Protein AF-A0A848YKM7-F1 (afdb_monomer)

Foldseek 3Di:
DPVVLVVLLVVLVVLLVVLVVLLLCLLLLLLVLQLVLLLLCLCCLVPVVCNVVSPVVSVVSVVVSVVSLVVNQVVVSVVSSLLSLLLSLLSVLCVLVLLLQDLVLPVDPPVPDDCDPSNVVSNVVSVVSDGDPDDPDLVSLVVSLVVLLVVLVVLLVVLQVLLVVLVCLLVVLQVLLVVLVVQLVVLVVVVVCCCPPVNAQQADPSGTSVSVNVSSNSSSNSSSLSSVSSSVVVVSNVSSVLSNVLSVQSVVLSVVSVPDDRDSVVSNVSSVSNSCSSCVVSVVVVVPPVPDDDDRRD

Solvent-accessible surface area (backbone atoms only — not comparable to full-atom values): 15766 Å² total; per-residue (Å²): 119,61,72,67,56,52,51,54,23,53,50,26,41,51,52,15,49,53,28,46,50,54,46,53,50,50,54,47,49,38,30,52,42,51,33,48,28,52,47,33,57,47,44,34,74,81,37,64,91,49,29,70,60,31,51,52,50,24,53,51,43,51,50,50,41,52,52,52,50,52,52,53,66,72,62,44,30,64,62,52,16,54,46,25,42,50,36,19,54,50,36,54,47,43,51,57,32,34,79,74,56,41,53,70,80,74,71,74,64,87,77,81,57,76,85,45,72,47,59,53,50,49,41,51,53,36,60,72,67,55,75,58,88,69,76,88,42,74,70,52,51,50,51,52,50,49,55,51,48,51,52,40,52,56,51,23,52,50,23,46,55,48,15,53,52,24,43,50,51,40,52,50,39,49,52,55,24,50,50,25,49,52,50,28,52,50,44,53,51,52,51,52,48,38,47,74,77,74,35,82,73,58,64,64,80,97,41,46,44,65,56,54,40,54,41,44,52,55,40,26,51,46,42,21,50,24,37,47,49,43,47,63,76,61,43,23,60,64,51,14,52,50,24,46,51,48,21,51,52,37,52,53,49,47,60,46,61,73,69,46,73,95,44,71,70,53,54,52,52,50,50,50,52,49,46,51,62,71,45,47,58,62,56,55,51,55,71,58,49,83,75,57,77,94,68,79,92,127

Sequence (298 aa):
MTDEVARRFGRADAEAGYFALRFRSSFVANFALAGLAVMLALSGLLFPDGKKWLITAELIVILVIIINTHGANRSNLHQQWLNLRHLAERLRLLAMSATLGQLSLRAVEDGTTQPGWVSWYARATARELGLAGQTYDQAYLTKVRASMLELIDDQASYHEANAHSMHHANHALHRMGDAFFVGTILACLAYLGTAIFVGKPGNLGPFGVTELVTFATALFPALAAALYGIRMQGDFAATSERSTVIARQLAQLRSAIERDPLSYERLIDRSRRLGEIMLAEIHQWRLHYETRPLSLPG

Radius of gyration: 26.86 Å; Cα contacts (8 Å, |Δi|>4): 285; chains: 1; bounding box: 68×32×78 Å

Mean predicted aligned error: 6.85 Å

Structure (mmCIF, N/CA/C/O backbone):
data_AF-A0A848YKM7-F1
#
_entry.id   AF-A0A848YKM7-F1
#
loop_
_atom_site.group_PDB
_atom_site.id
_atom_site.type_symbol
_atom_site.label_atom_id
_atom_site.label_alt_id
_atom_site.label_comp_id
_atom_site.label_asym_id
_atom_site.label_entity_id
_atom_site.label_seq_id
_atom_site.pdbx_PDB_ins_code
_atom_site.Cartn_x
_atom_site.Cartn_y
_atom_site.Cartn_z
_atom_site.occupancy
_atom_site.B_iso_or_equiv
_atom_site.auth_seq_id
_atom_site.auth_comp_id
_atom_site.auth_asym_id
_atom_site.auth_atom_id
_atom_site.pdbx_PDB_model_num
ATOM 1 N N . MET A 1 1 ? -15.480 -13.471 20.308 1.00 56.56 1 MET A N 1
ATOM 2 C CA . MET A 1 1 ? -16.263 -13.107 19.104 1.00 56.56 1 MET A CA 1
ATOM 3 C C . MET A 1 1 ? -17.437 -14.060 18.995 1.00 56.56 1 MET A C 1
ATOM 5 O O . MET A 1 1 ? -17.239 -15.229 19.282 1.00 56.56 1 MET A O 1
ATOM 9 N N . THR A 1 2 ? -18.628 -13.606 18.601 1.00 68.81 2 THR A N 1
ATOM 10 C CA . THR A 1 2 ? -19.624 -14.541 18.053 1.00 68.81 2 THR A CA 1
ATOM 11 C C . THR A 1 2 ? -19.128 -14.998 16.678 1.00 68.81 2 THR A C 1
ATOM 13 O O . THR A 1 2 ? -18.603 -14.180 15.914 1.00 68.81 2 THR A O 1
ATOM 16 N N . ASP A 1 3 ? -19.263 -16.286 16.363 1.00 79.62 3 ASP A N 1
ATOM 17 C CA . ASP A 1 3 ? -18.712 -16.881 15.131 1.00 79.62 3 ASP A CA 1
ATOM 18 C C . ASP A 1 3 ? -19.180 -16.160 13.854 1.00 79.62 3 ASP A C 1
ATOM 20 O O . ASP A 1 3 ? -18.444 -16.048 12.872 1.00 79.62 3 ASP A O 1
ATOM 24 N N . GLU A 1 4 ? -20.383 -15.584 13.885 1.00 86.69 4 GLU A N 1
ATOM 25 C CA . GLU A 1 4 ? -20.972 -14.845 12.767 1.00 86.69 4 GLU A CA 1
ATOM 26 C C . GLU A 1 4 ? -20.203 -13.560 12.417 1.00 86.69 4 GLU A C 1
ATOM 28 O O . GLU A 1 4 ? -19.910 -13.309 11.245 1.00 86.69 4 GLU A O 1
ATOM 33 N N . VAL A 1 5 ? -19.843 -12.743 13.415 1.00 89.19 5 VAL A N 1
ATOM 34 C CA . VAL A 1 5 ? -19.096 -11.494 13.178 1.00 89.19 5 VAL A CA 1
ATOM 35 C C . VAL A 1 5 ? -17.694 -11.806 12.682 1.00 89.19 5 VAL A C 1
ATOM 37 O O . VAL A 1 5 ? -17.213 -11.137 11.769 1.00 89.19 5 VAL A O 1
ATOM 40 N N . ALA A 1 6 ? -17.063 -12.846 13.235 1.00 89.44 6 ALA A N 1
ATOM 41 C CA . ALA A 1 6 ? -15.748 -13.306 12.797 1.00 89.44 6 ALA A CA 1
ATOM 42 C C . ALA A 1 6 ? -15.759 -13.750 11.337 1.00 89.44 6 ALA A C 1
ATOM 44 O O . ALA A 1 6 ? -14.895 -13.339 10.562 1.00 89.44 6 ALA A O 1
ATOM 45 N N . ARG A 1 7 ? -16.787 -14.496 10.922 1.00 93.19 7 ARG A N 1
ATOM 46 C CA . ARG A 1 7 ? -16.955 -14.906 9.527 1.00 93.19 7 ARG A CA 1
ATOM 47 C C . ARG A 1 7 ? -17.147 -13.715 8.586 1.00 93.19 7 ARG A C 1
ATOM 49 O O . ARG A 1 7 ? -16.515 -13.663 7.532 1.00 93.19 7 ARG A O 1
ATOM 56 N N . ARG A 1 8 ? -17.999 -12.748 8.951 1.00 94.75 8 ARG A N 1
ATOM 57 C CA . ARG A 1 8 ? -18.234 -11.534 8.140 1.00 94.75 8 ARG A CA 1
ATOM 58 C C . ARG A 1 8 ? -16.980 -10.676 8.027 1.00 94.75 8 ARG A C 1
ATOM 60 O O . ARG A 1 8 ? -16.668 -10.204 6.936 1.00 94.75 8 ARG A O 1
ATOM 67 N N . PHE A 1 9 ? -16.256 -10.521 9.134 1.00 94.25 9 PHE A N 1
ATOM 68 C CA . PHE A 1 9 ? -14.963 -9.849 9.171 1.00 94.25 9 PHE A CA 1
ATOM 69 C C . PHE A 1 9 ? -13.958 -10.534 8.238 1.00 94.25 9 PHE A C 1
ATOM 71 O O . PHE A 1 9 ? -13.421 -9.876 7.352 1.00 94.25 9 PHE A O 1
ATOM 78 N N . GLY A 1 10 ? -13.760 -11.849 8.380 1.00 94.62 10 GLY A N 1
ATOM 79 C CA . GLY A 1 10 ? -12.787 -12.599 7.582 1.00 94.62 10 GLY A CA 1
ATOM 80 C C . GLY A 1 10 ? -13.075 -12.530 6.082 1.00 94.62 10 GLY A C 1
ATOM 81 O O . GLY A 1 10 ? -12.159 -12.348 5.284 1.00 94.62 10 GLY A O 1
ATOM 82 N N . ARG A 1 11 ? -14.354 -12.583 5.688 1.00 95.94 11 ARG A N 1
ATOM 83 C CA . ARG A 1 11 ? -14.751 -12.397 4.287 1.00 95.94 11 ARG A CA 1
ATOM 84 C C . ARG A 1 11 ? -14.440 -10.988 3.781 1.00 95.94 11 ARG A C 1
ATOM 86 O O . ARG A 1 11 ? -13.844 -10.851 2.717 1.00 95.94 11 ARG A O 1
ATOM 93 N N . ALA A 1 12 ? -14.830 -9.956 4.532 1.00 94.62 12 ALA A N 1
ATOM 94 C CA . ALA A 1 12 ? -14.580 -8.570 4.143 1.00 94.62 12 ALA A CA 1
ATOM 95 C C . ALA A 1 12 ? -13.075 -8.272 4.030 1.00 94.62 12 ALA A C 1
ATOM 97 O O . ALA A 1 12 ? -12.655 -7.616 3.079 1.00 94.62 12 ALA A O 1
ATOM 98 N N . ASP A 1 13 ? -12.261 -8.785 4.956 1.00 94.50 13 ASP A N 1
ATOM 99 C CA . ASP A 1 13 ? -10.808 -8.595 4.947 1.00 94.50 13 ASP A CA 1
ATOM 100 C C . ASP A 1 13 ? -10.130 -9.332 3.778 1.00 94.50 13 ASP A C 1
ATOM 102 O O . ASP A 1 13 ? -9.310 -8.742 3.069 1.00 94.50 13 ASP A O 1
ATOM 106 N N . ALA A 1 14 ? -10.537 -10.576 3.496 1.00 95.31 14 ALA A N 1
ATOM 107 C CA . ALA A 1 14 ? -10.028 -11.345 2.361 1.00 95.31 14 ALA A CA 1
ATOM 108 C C . ALA A 1 14 ? -10.371 -10.690 1.011 1.00 95.31 14 ALA A C 1
ATOM 110 O O . ALA A 1 14 ? -9.496 -10.524 0.155 1.00 95.31 14 ALA A O 1
ATOM 111 N N . GLU A 1 15 ? -11.625 -10.263 0.823 1.00 94.69 15 GLU A N 1
ATOM 112 C CA . GLU A 1 15 ? -12.043 -9.559 -0.394 1.00 94.69 15 GLU A CA 1
ATOM 113 C C . GLU A 1 15 ? -11.326 -8.201 -0.519 1.00 94.69 15 GLU A C 1
ATOM 115 O O . GLU A 1 15 ? -10.840 -7.857 -1.600 1.00 94.69 15 GLU A O 1
ATOM 120 N N . ALA A 1 16 ? -11.162 -7.452 0.581 1.00 91.38 16 ALA A N 1
ATOM 121 C CA . ALA A 1 16 ? -10.377 -6.216 0.585 1.00 91.38 16 ALA A CA 1
ATOM 122 C C . ALA A 1 16 ? -8.927 -6.461 0.137 1.00 91.38 16 ALA A C 1
ATOM 124 O O . ALA A 1 16 ? -8.385 -5.670 -0.638 1.00 91.38 16 ALA A O 1
ATOM 125 N N . GLY A 1 17 ? -8.302 -7.547 0.603 1.00 91.69 17 GLY A N 1
ATOM 126 C CA . GLY A 1 17 ? -6.960 -7.960 0.189 1.00 91.69 17 GLY A CA 1
ATOM 127 C C . GLY A 1 17 ? -6.870 -8.269 -1.308 1.00 91.69 17 GLY A C 1
ATOM 128 O O . GLY A 1 17 ? -5.962 -7.779 -1.985 1.00 91.69 17 GLY A O 1
ATOM 129 N N . TYR A 1 18 ? -7.844 -9.007 -1.847 1.00 93.06 18 TYR A N 1
ATOM 130 C CA . TYR A 1 18 ? -7.924 -9.320 -3.276 1.00 93.06 18 TYR A CA 1
ATOM 131 C C . TYR A 1 18 ? -7.996 -8.055 -4.146 1.00 93.06 18 TYR A C 1
ATOM 133 O O . TYR A 1 18 ? -7.198 -7.888 -5.075 1.00 93.06 18 TYR A O 1
ATOM 141 N N . PHE A 1 19 ? -8.898 -7.122 -3.822 1.00 90.44 19 PHE A N 1
ATOM 142 C CA . PHE A 1 19 ? -9.041 -5.878 -4.585 1.00 90.44 19 PHE A CA 1
ATOM 143 C C . PHE A 1 19 ? -7.822 -4.959 -4.457 1.00 90.44 19 PHE A C 1
ATOM 145 O O . PHE A 1 19 ? -7.406 -4.365 -5.455 1.00 90.44 19 PHE A O 1
ATOM 152 N N . ALA A 1 20 ? -7.198 -4.891 -3.276 1.00 88.75 20 ALA A N 1
ATOM 153 C CA . ALA A 1 20 ? -5.959 -4.141 -3.074 1.00 88.75 20 ALA A CA 1
ATOM 154 C C . ALA A 1 20 ? -4.825 -4.666 -3.966 1.00 88.75 20 ALA A C 1
ATOM 156 O O . ALA A 1 20 ? -4.144 -3.888 -4.640 1.00 88.75 20 ALA A O 1
ATO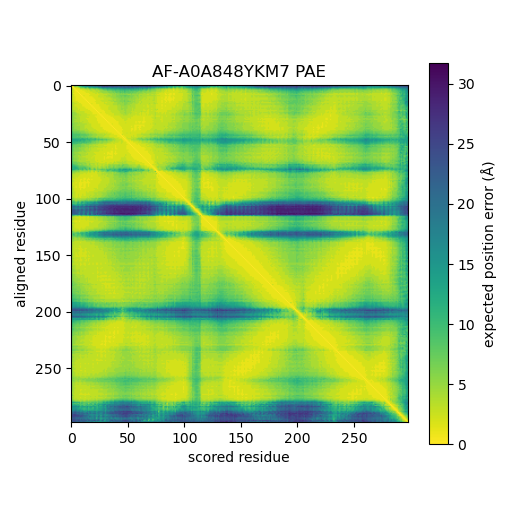M 157 N N . LEU A 1 21 ? -4.635 -5.990 -3.999 1.00 90.81 21 LEU A N 1
ATOM 158 C CA . LEU A 1 21 ? -3.605 -6.627 -4.816 1.00 90.81 21 LEU A CA 1
ATOM 159 C C . LEU A 1 21 ? -3.874 -6.416 -6.308 1.00 90.81 21 LEU A C 1
ATOM 161 O O . LEU A 1 21 ? -2.957 -6.074 -7.060 1.00 90.81 21 LEU A O 1
ATOM 165 N N . ARG A 1 22 ? -5.128 -6.565 -6.750 1.00 90.19 22 ARG A N 1
ATOM 166 C CA . ARG A 1 22 ? -5.499 -6.346 -8.152 1.00 90.19 22 ARG A CA 1
ATOM 167 C C . ARG A 1 22 ? -5.290 -4.893 -8.578 1.00 90.19 22 ARG A C 1
ATOM 169 O O . ARG A 1 22 ? -4.751 -4.652 -9.655 1.00 90.19 22 ARG A O 1
ATOM 176 N N . PHE A 1 23 ? -5.651 -3.930 -7.733 1.00 88.38 23 PHE A N 1
ATOM 177 C CA . PHE A 1 23 ? -5.405 -2.510 -7.991 1.00 88.38 23 PHE A CA 1
ATOM 178 C C . PHE A 1 23 ? -3.903 -2.204 -8.095 1.00 88.38 23 PHE A C 1
ATOM 180 O O . PHE A 1 23 ? -3.464 -1.624 -9.089 1.00 88.38 23 PHE A O 1
ATOM 187 N N . ARG A 1 24 ? -3.099 -2.658 -7.120 1.00 89.81 24 ARG A N 1
ATOM 188 C CA . ARG A 1 24 ? -1.646 -2.418 -7.101 1.00 89.81 24 ARG A CA 1
ATOM 189 C C . ARG A 1 24 ? -0.921 -3.066 -8.274 1.00 89.81 24 ARG A C 1
ATOM 191 O O . ARG A 1 24 ? -0.131 -2.415 -8.949 1.00 89.81 24 ARG A O 1
ATOM 198 N N . SER A 1 25 ? -1.238 -4.326 -8.560 1.00 91.00 25 SER A N 1
ATOM 199 C CA . SER A 1 25 ? -0.671 -5.034 -9.712 1.00 91.00 25 SER A CA 1
ATOM 200 C C . SER A 1 25 ? -1.029 -4.367 -11.039 1.00 91.00 25 SER A C 1
ATOM 202 O O . SER A 1 25 ? -0.192 -4.347 -11.934 1.00 91.00 25 SER A O 1
ATOM 204 N N . SER A 1 26 ? -2.219 -3.769 -11.165 1.00 91.06 26 SER A N 1
ATOM 205 C CA . SER A 1 26 ? -2.641 -3.117 -12.409 1.00 91.06 26 SER A CA 1
ATOM 206 C C . SER A 1 26 ? -1.768 -1.912 -12.757 1.00 91.06 26 SER A C 1
ATOM 208 O O . SER A 1 26 ? -1.274 -1.835 -13.881 1.00 91.06 26 SER A O 1
ATOM 210 N N . PHE A 1 27 ? -1.524 -0.994 -11.812 1.00 89.75 27 PHE A N 1
ATOM 211 C CA . PHE A 1 27 ? -0.684 0.171 -12.109 1.00 89.75 27 PHE A CA 1
ATOM 212 C C . PHE A 1 27 ? 0.802 -0.197 -12.225 1.00 89.75 27 PHE A C 1
ATOM 214 O O . PHE A 1 27 ? 1.479 0.329 -13.105 1.00 89.75 27 PHE A O 1
ATOM 221 N N . VAL A 1 28 ? 1.307 -1.129 -11.403 1.00 93.69 28 VAL A N 1
ATOM 222 C CA . VAL A 1 28 ? 2.699 -1.607 -11.512 1.00 93.69 28 VAL A CA 1
ATOM 223 C C . VAL A 1 28 ? 2.933 -2.248 -12.878 1.00 93.69 28 VAL A C 1
ATOM 225 O O . VAL A 1 28 ? 3.921 -1.931 -13.537 1.00 93.69 28 VAL A O 1
ATOM 228 N N . ALA A 1 29 ? 2.004 -3.094 -13.337 1.00 93.75 29 ALA A N 1
ATOM 229 C CA . ALA A 1 29 ? 2.075 -3.702 -14.659 1.00 93.75 29 ALA A CA 1
ATOM 230 C C . ALA A 1 29 ? 2.051 -2.644 -15.768 1.00 93.75 29 ALA A C 1
ATOM 232 O O . ALA A 1 29 ? 2.874 -2.714 -16.672 1.00 93.75 29 ALA A O 1
ATOM 233 N N . ASN A 1 30 ? 1.175 -1.638 -15.688 1.00 94.44 30 ASN A N 1
ATOM 234 C CA . ASN A 1 30 ? 1.106 -0.578 -16.696 1.00 94.44 30 ASN A CA 1
ATOM 235 C C . ASN A 1 30 ? 2.426 0.189 -16.842 1.00 94.44 30 ASN A C 1
ATOM 237 O O . ASN A 1 30 ? 2.902 0.364 -17.960 1.00 94.44 30 ASN A O 1
ATOM 241 N N . PHE A 1 31 ? 3.041 0.616 -15.735 1.00 95.12 31 PHE A N 1
ATOM 242 C CA . PHE A 1 31 ? 4.321 1.329 -15.787 1.00 95.12 31 PHE A CA 1
ATOM 243 C C . PHE A 1 31 ? 5.478 0.425 -16.237 1.00 95.12 31 PHE A C 1
ATOM 245 O O . PHE A 1 31 ? 6.320 0.858 -17.021 1.00 95.12 31 PHE A O 1
ATOM 252 N N . ALA A 1 32 ? 5.506 -0.841 -15.808 1.00 94.88 32 ALA A N 1
ATOM 253 C CA . ALA A 1 32 ? 6.509 -1.799 -16.274 1.00 94.88 32 ALA A CA 1
ATOM 254 C C . ALA A 1 32 ? 6.387 -2.068 -17.785 1.00 94.88 32 ALA A C 1
ATOM 256 O O . ALA A 1 32 ? 7.388 -2.071 -18.501 1.00 94.88 32 ALA A O 1
ATOM 257 N N . LEU A 1 33 ? 5.159 -2.238 -18.283 1.00 96.06 33 LEU A N 1
ATOM 258 C CA . LEU A 1 33 ? 4.871 -2.399 -19.707 1.00 96.06 33 LEU A CA 1
ATOM 259 C C . LEU A 1 33 ? 5.202 -1.130 -20.503 1.00 96.06 33 LEU A C 1
ATOM 261 O O . LEU A 1 33 ? 5.679 -1.245 -21.624 1.00 96.06 33 LEU A O 1
ATOM 265 N N . ALA A 1 34 ? 5.013 0.066 -19.938 1.00 95.88 34 ALA A N 1
ATOM 266 C CA . ALA A 1 34 ? 5.419 1.314 -20.586 1.00 95.88 34 ALA A CA 1
ATOM 267 C C . ALA A 1 34 ? 6.946 1.378 -20.776 1.00 95.88 34 ALA A C 1
ATOM 269 O O . ALA A 1 34 ? 7.419 1.659 -21.876 1.00 95.88 34 ALA A O 1
ATOM 270 N N . GLY A 1 35 ? 7.721 1.024 -19.744 1.00 95.69 35 GLY A N 1
ATOM 271 C CA . GLY A 1 35 ? 9.178 0.894 -19.863 1.00 95.69 35 GLY A CA 1
ATOM 272 C C . GLY A 1 35 ? 9.596 -0.156 -20.902 1.00 95.69 35 GLY A C 1
ATOM 273 O O . GLY A 1 35 ? 10.504 0.082 -21.699 1.00 95.69 35 GLY A O 1
ATOM 274 N N . LEU A 1 36 ? 8.889 -1.291 -20.948 1.00 96.50 36 LEU A N 1
ATOM 275 C CA . LEU A 1 36 ? 9.103 -2.336 -21.951 1.00 96.50 36 LEU A CA 1
ATOM 276 C C . LEU A 1 36 ? 8.792 -1.854 -23.377 1.00 96.50 36 LEU A C 1
ATOM 278 O O . LEU A 1 36 ? 9.554 -2.155 -24.291 1.00 96.50 36 LEU A O 1
ATOM 282 N N . ALA A 1 37 ? 7.706 -1.104 -23.574 1.00 96.62 37 ALA A N 1
ATOM 283 C CA . ALA A 1 37 ? 7.342 -0.546 -24.875 1.00 96.62 37 ALA A CA 1
ATOM 284 C C . ALA A 1 37 ? 8.450 0.373 -25.406 1.00 96.62 37 ALA A C 1
ATOM 286 O O . ALA A 1 37 ? 8.909 0.189 -26.531 1.00 96.62 37 ALA A O 1
ATOM 287 N N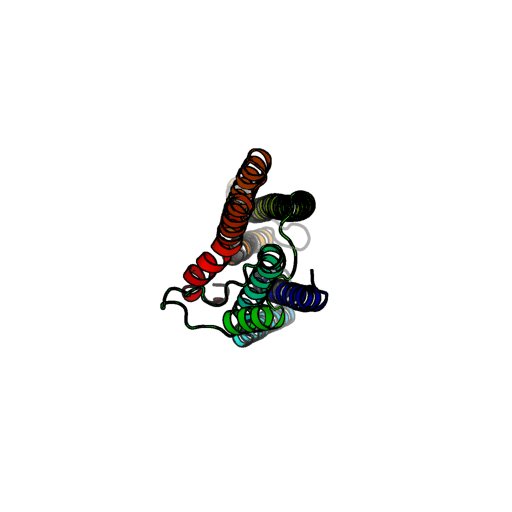 . VAL A 1 38 ? 8.969 1.273 -24.561 1.00 96.25 38 VAL A N 1
ATOM 288 C CA . VAL A 1 38 ? 10.098 2.142 -24.929 1.00 96.25 38 VAL A CA 1
ATOM 289 C C . VAL A 1 38 ? 11.348 1.322 -25.265 1.00 96.25 38 VAL A C 1
ATOM 291 O O . VAL A 1 38 ? 12.018 1.594 -26.259 1.00 96.25 38 VAL A O 1
ATOM 294 N N . MET A 1 39 ? 11.649 0.273 -24.497 1.00 96.44 39 MET A N 1
ATOM 295 C CA . MET A 1 39 ? 12.776 -0.621 -24.786 1.00 96.44 39 MET A CA 1
ATOM 296 C C . MET A 1 39 ? 12.642 -1.321 -26.146 1.00 96.44 39 MET A C 1
ATOM 298 O O . MET A 1 39 ? 13.625 -1.421 -26.881 1.00 96.44 39 MET A O 1
ATOM 302 N N . LEU A 1 40 ? 11.443 -1.795 -26.496 1.00 95.94 40 LEU A N 1
ATOM 303 C CA . LEU A 1 40 ? 11.158 -2.423 -27.791 1.00 95.94 40 LEU A CA 1
ATOM 304 C C . LEU A 1 40 ? 11.296 -1.421 -28.942 1.00 95.94 40 LEU A C 1
ATOM 306 O O . LEU A 1 40 ? 11.959 -1.733 -29.934 1.00 95.94 40 LEU A O 1
ATOM 310 N N . ALA A 1 41 ? 10.750 -0.214 -28.779 1.00 94.25 41 ALA A N 1
ATOM 311 C CA . ALA A 1 41 ? 10.853 0.865 -29.757 1.00 94.25 41 ALA A CA 1
ATOM 312 C C . ALA A 1 41 ? 12.320 1.211 -30.061 1.00 94.25 41 ALA A C 1
ATOM 314 O O . ALA A 1 41 ? 12.741 1.271 -31.220 1.00 94.25 41 ALA A O 1
ATOM 315 N N . LEU A 1 42 ? 13.127 1.372 -29.006 1.00 94.25 42 LEU A N 1
ATOM 316 C CA . LEU A 1 42 ? 14.540 1.734 -29.113 1.00 94.25 42 LEU A CA 1
ATOM 317 C C . LEU A 1 42 ? 15.409 0.587 -29.640 1.00 94.25 42 LEU A C 1
ATOM 319 O O . LEU A 1 42 ? 16.403 0.827 -30.322 1.00 94.25 42 LEU A O 1
ATOM 323 N N . SER A 1 43 ? 15.026 -0.667 -29.393 1.00 93.94 43 SER A N 1
ATOM 324 C CA . SER A 1 43 ? 15.761 -1.841 -29.884 1.00 93.94 43 SER A CA 1
ATOM 325 C C . SER A 1 43 ? 15.783 -1.915 -31.417 1.00 93.94 43 SER A C 1
ATOM 327 O O . SER A 1 43 ? 16.679 -2.532 -31.991 1.00 93.94 43 SER A O 1
ATOM 329 N N . GLY A 1 44 ? 14.862 -1.222 -32.099 1.00 90.69 44 GLY A N 1
ATOM 330 C CA . GLY A 1 44 ? 14.880 -1.067 -33.554 1.00 90.69 44 GLY A CA 1
ATOM 331 C C . GLY A 1 44 ? 16.113 -0.329 -34.094 1.00 90.69 44 GLY A C 1
ATOM 332 O O . GLY A 1 44 ? 16.420 -0.487 -35.275 1.00 90.69 44 GLY A O 1
ATOM 333 N N . LEU A 1 45 ? 16.829 0.441 -33.259 1.00 88.62 45 LEU A N 1
ATOM 334 C CA . LEU A 1 45 ? 18.115 1.049 -33.625 1.00 88.62 45 LEU A CA 1
ATOM 335 C C . LEU A 1 45 ? 19.240 0.006 -33.685 1.00 88.62 45 LEU A C 1
ATOM 337 O O . LEU A 1 45 ? 20.133 0.120 -34.516 1.00 88.62 45 LEU A O 1
ATOM 341 N N . LEU A 1 46 ? 19.191 -1.005 -32.813 1.00 90.12 46 LEU A N 1
ATOM 342 C CA . LEU A 1 46 ? 20.224 -2.038 -32.697 1.00 90.12 46 LEU A CA 1
ATOM 343 C C . LEU A 1 46 ? 19.976 -3.217 -33.647 1.00 90.12 46 LEU A C 1
ATOM 345 O O . LEU A 1 46 ? 20.924 -3.854 -34.095 1.00 90.12 46 LEU A O 1
ATOM 349 N N . PHE A 1 47 ? 18.709 -3.492 -33.977 1.00 91.25 47 PHE A N 1
ATOM 350 C CA . PHE A 1 47 ? 18.301 -4.618 -34.822 1.00 91.25 47 PHE A CA 1
ATOM 351 C C . PHE A 1 47 ? 17.411 -4.169 -35.998 1.00 91.25 47 PHE A C 1
ATOM 353 O O . PHE A 1 47 ? 16.199 -4.423 -35.988 1.00 91.25 47 PHE A O 1
ATOM 360 N N . PRO A 1 48 ? 17.979 -3.526 -37.038 1.00 86.44 48 PRO A N 1
ATOM 361 C CA . PRO A 1 48 ? 17.208 -2.995 -38.165 1.00 86.44 48 PRO A CA 1
ATOM 362 C C . PRO A 1 48 ? 16.387 -4.060 -38.906 1.00 86.44 48 PRO A C 1
ATOM 364 O O . PRO A 1 48 ? 15.233 -3.813 -39.261 1.00 86.44 48 PRO A O 1
ATOM 367 N N . ASP A 1 49 ? 16.938 -5.266 -39.070 1.00 89.25 49 ASP A N 1
ATOM 368 C CA . ASP A 1 49 ? 16.282 -6.380 -39.773 1.00 89.25 49 ASP A CA 1
ATOM 369 C C . ASP A 1 49 ? 15.026 -6.882 -39.039 1.00 89.25 49 ASP A C 1
ATOM 371 O O . ASP A 1 49 ? 14.053 -7.322 -39.655 1.00 89.25 49 ASP A O 1
ATOM 375 N N . GLY A 1 50 ? 15.012 -6.761 -37.708 1.00 90.75 50 GLY A N 1
ATOM 376 C CA . GLY A 1 50 ? 13.896 -7.140 -36.840 1.00 90.75 50 GLY A CA 1
ATOM 377 C C . GLY A 1 50 ? 12.872 -6.027 -36.603 1.00 90.75 50 GLY A C 1
ATOM 378 O O . GLY A 1 50 ? 11.872 -6.255 -35.920 1.00 90.75 50 GLY A O 1
ATOM 379 N N . LYS A 1 51 ? 13.076 -4.824 -37.160 1.00 90.00 51 LYS A N 1
ATOM 380 C CA . LYS A 1 51 ? 12.305 -3.615 -36.819 1.00 90.00 51 LYS A CA 1
ATOM 381 C C . LYS A 1 51 ? 10.788 -3.788 -36.944 1.00 90.00 51 LYS A C 1
ATOM 383 O O . LYS A 1 51 ? 10.049 -3.321 -36.084 1.00 90.00 51 LYS A O 1
ATOM 388 N N . LYS A 1 52 ? 10.308 -4.489 -37.980 1.00 92.56 52 LYS A N 1
ATOM 389 C CA . LYS A 1 52 ? 8.865 -4.743 -38.179 1.00 92.56 52 LYS A CA 1
ATOM 390 C C . LYS A 1 52 ? 8.258 -5.554 -37.028 1.00 92.56 52 LYS A C 1
ATOM 392 O O . LYS A 1 52 ? 7.160 -5.244 -36.569 1.00 92.56 52 LYS A O 1
ATOM 397 N N . TRP A 1 53 ? 8.983 -6.563 -36.543 1.00 95.19 53 TRP A N 1
ATOM 398 C CA . TRP A 1 53 ? 8.553 -7.398 -35.422 1.00 95.19 53 TRP A CA 1
ATOM 399 C C . TRP A 1 53 ? 8.589 -6.632 -34.100 1.00 95.19 53 TRP A C 1
ATOM 401 O O . TRP A 1 53 ? 7.648 -6.743 -33.321 1.00 95.19 53 TRP A O 1
ATOM 411 N N . LEU A 1 54 ? 9.613 -5.799 -33.884 1.00 94.38 54 LEU A N 1
ATOM 412 C CA . LEU A 1 54 ? 9.727 -4.952 -32.692 1.00 94.38 54 LEU A CA 1
ATOM 413 C C . LEU A 1 54 ? 8.587 -3.929 -32.593 1.00 94.38 54 LEU A C 1
ATOM 415 O O . LEU A 1 54 ? 7.962 -3.835 -31.542 1.00 94.38 54 LEU A O 1
ATOM 419 N N . ILE A 1 55 ? 8.251 -3.247 -33.694 1.00 93.50 55 ILE A N 1
ATOM 420 C CA . ILE A 1 55 ? 7.108 -2.315 -33.750 1.00 93.50 55 ILE A CA 1
ATOM 421 C C . ILE A 1 55 ? 5.790 -3.053 -33.484 1.00 93.50 55 ILE A C 1
ATOM 423 O O . ILE A 1 55 ? 4.922 -2.563 -32.766 1.00 93.50 55 ILE A O 1
ATOM 427 N N . THR A 1 56 ? 5.629 -4.254 -34.045 1.00 95.38 56 THR A N 1
ATOM 428 C CA . THR A 1 56 ? 4.424 -5.064 -33.812 1.00 95.38 56 THR A CA 1
ATOM 429 C C . THR A 1 56 ? 4.312 -5.465 -32.339 1.00 95.38 56 THR A C 1
ATOM 431 O O . THR A 1 56 ? 3.236 -5.361 -31.751 1.00 95.38 56 THR A O 1
ATOM 434 N N . ALA A 1 57 ? 5.420 -5.883 -31.721 1.00 96.25 57 ALA A N 1
ATOM 435 C CA . ALA A 1 57 ? 5.471 -6.222 -30.304 1.00 96.25 57 ALA A CA 1
ATOM 436 C C . ALA A 1 57 ? 5.175 -5.005 -29.412 1.00 96.25 57 ALA A C 1
ATOM 438 O O . ALA A 1 57 ? 4.378 -5.117 -28.483 1.00 96.25 57 ALA A O 1
ATOM 439 N N . GLU A 1 58 ? 5.749 -3.840 -29.719 1.00 95.94 58 GLU A N 1
ATOM 440 C CA . GLU A 1 58 ? 5.462 -2.576 -29.033 1.00 95.94 58 GLU A CA 1
ATOM 441 C C . GLU A 1 58 ? 3.965 -2.238 -29.090 1.00 95.94 58 GLU A C 1
ATOM 443 O O . GLU A 1 58 ? 3.351 -1.963 -28.059 1.00 95.94 58 GLU A O 1
ATOM 448 N N . LEU A 1 59 ? 3.347 -2.336 -30.270 1.00 95.94 59 LEU A N 1
ATOM 449 C CA . LEU A 1 59 ? 1.922 -2.055 -30.451 1.00 95.94 59 LEU A CA 1
ATOM 450 C C . LEU A 1 59 ? 1.035 -3.010 -29.637 1.00 95.94 59 LEU A C 1
ATOM 452 O O . LEU A 1 59 ? 0.038 -2.581 -29.053 1.00 95.94 59 LEU A O 1
ATOM 456 N N . ILE A 1 60 ? 1.414 -4.288 -29.540 1.00 97.56 60 ILE A N 1
ATOM 457 C CA . ILE A 1 60 ? 0.738 -5.260 -28.669 1.00 97.56 60 ILE A CA 1
ATOM 458 C C . ILE A 1 60 ? 0.883 -4.858 -27.196 1.00 97.56 60 ILE A C 1
ATOM 460 O O . ILE A 1 60 ? -0.106 -4.885 -26.463 1.00 97.56 60 ILE A O 1
ATOM 464 N N . VAL A 1 61 ? 2.078 -4.454 -26.754 1.00 97.06 61 VAL A N 1
ATOM 465 C CA . VAL A 1 61 ? 2.311 -3.999 -25.372 1.00 97.06 61 VAL A CA 1
ATOM 466 C C . VAL A 1 61 ? 1.446 -2.778 -25.047 1.00 97.06 61 VAL A C 1
ATOM 468 O O . VAL A 1 61 ? 0.772 -2.770 -24.016 1.00 97.06 61 VAL A O 1
ATOM 471 N N . ILE A 1 62 ? 1.382 -1.790 -25.943 1.00 95.88 62 ILE A N 1
ATOM 472 C CA . ILE A 1 62 ? 0.520 -0.607 -25.787 1.00 95.88 62 ILE A CA 1
ATOM 473 C C . ILE A 1 62 ? -0.957 -1.016 -25.704 1.00 95.88 62 ILE A C 1
ATOM 475 O O . ILE A 1 62 ? -1.684 -0.538 -24.830 1.00 95.88 62 ILE A O 1
ATOM 479 N N . LEU A 1 63 ? -1.409 -1.943 -26.554 1.00 96.69 63 LEU A N 1
ATOM 480 C CA . LEU A 1 63 ? -2.781 -2.449 -26.507 1.00 96.69 63 LEU A CA 1
ATOM 481 C C . LEU A 1 63 ? -3.094 -3.128 -25.163 1.00 96.69 63 LEU A C 1
ATOM 483 O O . LEU A 1 63 ? -4.161 -2.893 -24.593 1.00 96.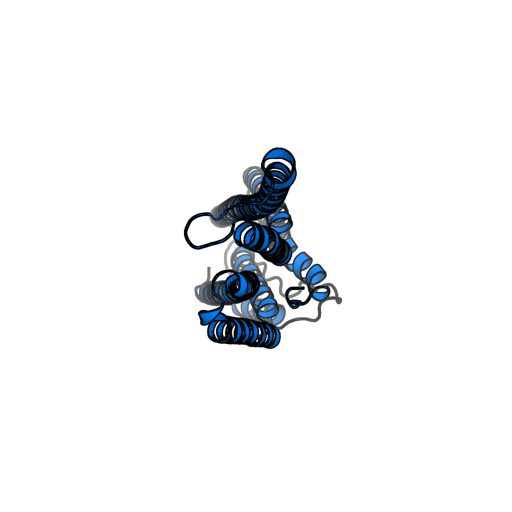69 63 LEU A O 1
ATOM 487 N N . VAL A 1 64 ? -2.162 -3.916 -24.617 1.00 96.25 64 VAL A N 1
ATOM 488 C CA . VAL A 1 64 ? -2.309 -4.534 -23.289 1.00 96.25 64 VAL A CA 1
ATOM 489 C C . VAL A 1 64 ? -2.417 -3.471 -22.193 1.00 96.25 64 VAL A C 1
ATOM 491 O O . VAL A 1 64 ? -3.291 -3.595 -21.334 1.00 96.25 64 VAL A O 1
ATOM 494 N N . ILE A 1 65 ? -1.608 -2.404 -22.236 1.00 94.69 65 ILE A N 1
ATOM 495 C CA . ILE A 1 65 ? -1.705 -1.276 -21.287 1.00 94.69 65 ILE A CA 1
ATOM 496 C C . ILE A 1 65 ? -3.100 -0.642 -21.350 1.00 94.69 65 ILE A C 1
ATOM 498 O O . ILE A 1 65 ? -3.729 -0.413 -20.312 1.00 94.69 65 ILE A O 1
ATOM 502 N N . ILE A 1 66 ? -3.619 -0.390 -22.556 1.00 93.62 66 ILE A N 1
ATOM 503 C CA . ILE A 1 66 ? -4.943 0.216 -22.757 1.00 93.62 66 ILE A CA 1
ATOM 504 C C . ILE A 1 66 ? -6.043 -0.690 -22.195 1.00 93.62 66 ILE A C 1
ATOM 506 O O . ILE A 1 66 ? -6.895 -0.208 -21.442 1.00 93.62 66 ILE A O 1
ATOM 510 N N . ILE A 1 67 ? -6.021 -1.988 -22.518 1.00 93.19 67 ILE A N 1
ATOM 511 C CA . ILE A 1 67 ? -7.010 -2.966 -22.038 1.00 93.19 67 ILE A CA 1
ATOM 512 C C . ILE A 1 67 ? -6.964 -3.068 -20.511 1.00 93.19 67 ILE A C 1
ATOM 514 O O . ILE A 1 67 ? -8.008 -2.999 -19.859 1.00 93.19 67 ILE A O 1
ATOM 518 N N . ASN A 1 68 ? -5.767 -3.185 -19.930 1.00 91.56 68 ASN A N 1
ATOM 519 C CA . ASN A 1 68 ? -5.596 -3.301 -18.486 1.00 91.56 68 ASN A CA 1
ATOM 520 C C . ASN A 1 68 ? -6.081 -2.038 -17.757 1.00 91.56 68 ASN A C 1
ATOM 522 O O . ASN A 1 68 ? -6.805 -2.139 -16.768 1.00 91.56 68 ASN A O 1
ATOM 526 N N . THR A 1 69 ? -5.771 -0.850 -18.285 1.00 88.06 69 THR A N 1
ATOM 527 C CA . THR A 1 69 ? -6.212 0.432 -17.709 1.00 88.06 69 THR A CA 1
ATOM 528 C C . THR A 1 69 ? -7.728 0.592 -17.770 1.00 88.06 69 THR A C 1
ATOM 530 O O . THR A 1 69 ? -8.357 0.919 -16.765 1.00 88.06 69 THR A O 1
ATOM 533 N N . HIS A 1 70 ? -8.349 0.308 -18.9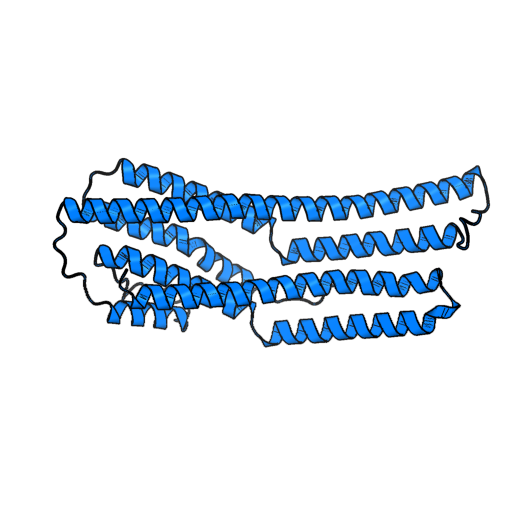18 1.00 86.50 70 HIS A N 1
ATOM 534 C CA . HIS A 1 70 ? -9.807 0.382 -19.045 1.00 86.50 70 HIS A CA 1
ATOM 535 C C . HIS A 1 70 ? -10.510 -0.643 -18.153 1.00 86.50 70 HIS A C 1
ATOM 537 O O . HIS A 1 70 ? -11.517 -0.319 -17.521 1.00 86.50 70 HIS A O 1
ATOM 543 N N . GLY A 1 71 ? -9.972 -1.863 -18.064 1.00 86.00 71 GLY A N 1
ATOM 544 C CA . GLY A 1 71 ? -10.476 -2.899 -17.169 1.00 86.00 71 GLY A CA 1
ATOM 545 C C . GLY A 1 71 ? -10.411 -2.475 -15.701 1.00 86.00 71 GLY A C 1
ATOM 546 O O . GLY A 1 71 ? -11.412 -2.581 -14.992 1.00 86.00 71 GLY A O 1
ATOM 547 N N . ALA A 1 72 ? -9.270 -1.939 -15.257 1.00 82.81 72 ALA A N 1
ATOM 548 C CA . ALA A 1 72 ? -9.074 -1.460 -13.889 1.00 82.81 72 ALA A CA 1
ATOM 549 C C . ALA A 1 72 ? -9.983 -0.266 -13.547 1.00 82.81 72 ALA A C 1
ATOM 551 O O . ALA A 1 72 ? -10.589 -0.244 -12.475 1.00 82.81 72 ALA A O 1
ATOM 552 N N . ASN A 1 73 ? -10.147 0.683 -14.475 1.00 77.81 73 ASN A N 1
ATOM 553 C CA . ASN A 1 73 ? -10.993 1.861 -14.271 1.00 77.81 73 ASN A CA 1
ATOM 554 C C . ASN A 1 73 ? -12.483 1.505 -14.217 1.00 77.81 73 ASN A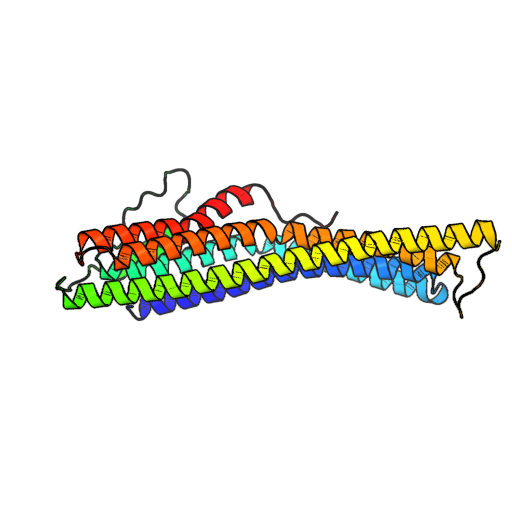 C 1
ATOM 556 O O . ASN A 1 73 ? -13.210 2.035 -13.383 1.00 77.81 73 ASN A O 1
ATOM 560 N N . ARG A 1 74 ? -12.951 0.574 -15.060 1.00 75.44 74 ARG A N 1
ATOM 561 C CA . ARG A 1 74 ? -14.365 0.155 -15.063 1.00 75.44 74 ARG A CA 1
ATOM 562 C C . ARG A 1 74 ? -14.765 -0.669 -13.846 1.00 75.44 74 ARG A C 1
ATOM 564 O O . ARG A 1 74 ? -15.935 -0.684 -13.482 1.00 75.44 74 ARG A O 1
ATOM 571 N N . SER A 1 75 ? -13.821 -1.378 -13.235 1.00 75.56 75 SER A N 1
ATOM 572 C CA . SER A 1 75 ? -14.118 -2.308 -12.143 1.00 75.56 75 SER A CA 1
ATOM 573 C C . SER A 1 75 ? -14.194 -1.644 -10.766 1.00 75.56 75 SER A C 1
ATOM 575 O O . SER A 1 75 ? -14.485 -2.334 -9.794 1.00 75.56 75 SER A O 1
ATOM 577 N N . ASN A 1 76 ? -13.980 -0.322 -10.661 1.00 80.19 76 ASN A N 1
ATOM 578 C CA . ASN A 1 76 ? -14.011 0.426 -9.396 1.00 80.19 76 ASN A CA 1
ATOM 579 C C . ASN A 1 76 ? -13.200 -0.264 -8.277 1.00 80.19 76 ASN A C 1
ATOM 581 O O . ASN A 1 76 ? -13.552 -0.168 -7.100 1.00 80.19 76 ASN A O 1
ATOM 585 N N . LEU A 1 77 ? -12.115 -0.972 -8.639 1.00 82.00 77 LEU A N 1
ATOM 586 C CA . LEU A 1 77 ? -11.358 -1.854 -7.732 1.00 82.00 77 LEU A CA 1
ATOM 587 C C . LEU A 1 77 ? -10.913 -1.111 -6.480 1.00 82.00 77 LEU A C 1
ATOM 589 O O . LEU A 1 77 ? -10.978 -1.640 -5.376 1.00 82.00 77 LEU A O 1
ATOM 593 N N . HIS A 1 78 ? -10.491 0.138 -6.663 1.00 80.75 78 HIS A N 1
ATOM 594 C CA . HIS A 1 78 ? -10.059 1.003 -5.581 1.00 80.75 78 HIS A CA 1
ATOM 595 C C . HIS A 1 78 ? -11.198 1.304 -4.596 1.00 80.75 78 HIS A C 1
ATOM 597 O O . HIS A 1 78 ? -11.043 1.131 -3.390 1.00 80.75 78 HIS A O 1
ATOM 603 N N . GLN A 1 79 ? -12.373 1.682 -5.106 1.00 82.81 79 GLN A N 1
ATOM 604 C CA . GLN A 1 79 ? -13.545 1.960 -4.278 1.00 82.81 79 GLN A CA 1
ATOM 605 C C . GLN A 1 79 ? -14.028 0.697 -3.548 1.00 82.81 79 GLN A C 1
ATOM 607 O O . GLN A 1 79 ? -14.403 0.762 -2.377 1.00 82.81 79 GLN A O 1
ATOM 612 N N . GLN A 1 80 ? -14.003 -0.458 -4.219 1.00 87.12 80 GLN A N 1
ATOM 613 C CA . GLN A 1 80 ? -14.362 -1.746 -3.620 1.00 87.12 80 GLN A CA 1
ATOM 614 C C . GLN A 1 80 ? -13.379 -2.137 -2.514 1.00 87.12 80 GLN A C 1
ATOM 616 O O . GLN A 1 80 ? -13.815 -2.455 -1.409 1.00 87.12 80 GLN A O 1
ATOM 621 N N . TRP A 1 81 ? -12.072 -2.015 -2.768 1.00 87.69 81 TRP A N 1
ATOM 622 C CA . TRP A 1 81 ? -11.026 -2.212 -1.765 1.00 87.69 81 TRP A CA 1
ATOM 623 C C . TRP A 1 81 ? -11.259 -1.340 -0.525 1.00 87.69 81 TRP A C 1
ATOM 625 O O . TRP A 1 81 ? -11.314 -1.874 0.584 1.00 87.69 81 TRP A O 1
ATOM 635 N N . LEU A 1 82 ? -11.444 -0.025 -0.692 1.00 85.06 82 LEU A N 1
ATOM 636 C CA . LEU A 1 82 ? -11.640 0.895 0.434 1.00 85.06 82 LEU A CA 1
ATOM 637 C C . LEU A 1 82 ? -12.922 0.596 1.216 1.00 85.06 82 LEU A C 1
ATOM 639 O O . LEU A 1 82 ? -12.912 0.613 2.446 1.00 85.06 82 LEU A O 1
ATOM 643 N N . ASN A 1 83 ? -14.025 0.293 0.529 1.00 87.69 83 ASN A N 1
ATOM 644 C CA . ASN A 1 83 ? -15.284 -0.040 1.190 1.00 87.69 83 ASN A CA 1
ATOM 645 C C . ASN A 1 83 ? -15.188 -1.343 1.994 1.00 87.69 83 ASN A C 1
ATOM 647 O O . ASN A 1 83 ? -15.657 -1.394 3.129 1.00 87.69 83 ASN A O 1
ATOM 651 N N . LEU A 1 84 ? -14.564 -2.381 1.434 1.00 91.19 84 LEU A N 1
ATOM 652 C CA . LEU A 1 84 ? -14.387 -3.663 2.116 1.00 91.19 84 LEU A CA 1
ATOM 653 C C . LEU A 1 84 ? -13.396 -3.560 3.277 1.00 91.19 84 LEU A C 1
ATOM 655 O O . LEU A 1 84 ? -13.668 -4.100 4.346 1.00 91.19 84 LEU A O 1
ATOM 659 N N . ARG A 1 85 ? -12.303 -2.797 3.123 1.00 90.12 85 ARG A N 1
ATOM 660 C CA . ARG A 1 85 ? -11.376 -2.490 4.224 1.00 90.12 85 ARG A CA 1
ATOM 661 C C . ARG A 1 85 ? -12.095 -1.747 5.345 1.00 90.12 85 ARG A C 1
ATOM 663 O O . ARG A 1 85 ? -11.980 -2.135 6.501 1.00 90.12 85 ARG A O 1
ATOM 670 N N . HIS A 1 86 ? -12.895 -0.735 5.003 1.00 88.81 86 HIS A N 1
ATOM 671 C CA . HIS A 1 86 ? -13.712 -0.017 5.977 1.00 88.81 86 HIS A CA 1
ATOM 672 C C . HIS A 1 86 ? -14.681 -0.950 6.703 1.00 88.81 86 HIS A C 1
ATOM 674 O O . HIS A 1 86 ? -14.814 -0.878 7.923 1.00 88.81 86 HIS A O 1
ATOM 680 N N . LEU A 1 87 ? -15.340 -1.846 5.967 1.00 91.50 87 LEU A N 1
ATOM 681 C CA . LEU A 1 87 ? -16.240 -2.818 6.564 1.00 91.50 87 LEU A CA 1
ATOM 682 C C . LEU A 1 87 ? -15.503 -3.756 7.527 1.00 91.50 87 LEU A C 1
ATOM 684 O O . LEU A 1 87 ? -15.973 -3.951 8.645 1.00 91.50 87 LEU A O 1
ATOM 688 N N . ALA A 1 88 ? -14.358 -4.302 7.115 1.00 92.88 88 ALA A N 1
ATOM 689 C CA . ALA A 1 88 ? -13.547 -5.186 7.944 1.00 92.88 88 ALA A CA 1
ATOM 690 C C . ALA A 1 88 ? -13.145 -4.501 9.260 1.00 92.88 88 ALA A C 1
ATOM 692 O O . ALA A 1 88 ? -13.400 -5.046 10.333 1.00 92.88 88 ALA A O 1
ATOM 693 N N . GLU A 1 89 ? -12.625 -3.273 9.203 1.00 90.94 89 GLU A N 1
ATOM 694 C CA . GLU A 1 89 ? -12.238 -2.529 10.409 1.00 90.94 89 GLU A CA 1
ATOM 695 C C . GLU A 1 89 ? -13.433 -2.233 11.323 1.00 90.94 89 GLU A C 1
ATOM 697 O O . GLU A 1 89 ? -13.367 -2.441 12.536 1.00 90.94 89 GLU A O 1
ATOM 702 N N . ARG A 1 90 ? -14.583 -1.845 10.755 1.00 90.38 90 ARG A N 1
ATOM 703 C CA . ARG A 1 90 ? -15.809 -1.647 11.543 1.00 90.38 90 ARG A CA 1
ATOM 704 C C . ARG A 1 90 ? -16.289 -2.927 12.213 1.00 90.38 90 ARG A C 1
ATOM 706 O O . ARG A 1 90 ? -16.756 -2.861 13.345 1.00 90.38 90 ARG A O 1
ATOM 713 N N . LEU A 1 91 ? -16.213 -4.072 11.535 1.00 92.62 91 LEU A N 1
ATOM 714 C CA . LEU A 1 91 ? -16.618 -5.361 12.099 1.00 92.62 91 LEU A CA 1
ATOM 715 C C . LEU A 1 91 ? -15.652 -5.834 13.192 1.00 92.62 91 LEU A C 1
ATOM 717 O O . LEU A 1 91 ? -16.108 -6.357 14.207 1.00 92.62 91 LEU A O 1
ATOM 721 N N . ARG A 1 92 ? -14.345 -5.602 13.024 1.00 92.75 92 ARG A N 1
ATOM 722 C CA . ARG A 1 92 ? -13.326 -5.877 14.048 1.00 92.75 92 ARG A CA 1
ATOM 723 C C . ARG A 1 92 ? -13.582 -5.055 15.311 1.00 92.75 92 ARG A C 1
ATOM 725 O O . ARG A 1 92 ? -13.659 -5.607 16.406 1.00 92.75 92 ARG A O 1
ATOM 732 N N . LEU A 1 93 ? -13.794 -3.751 15.147 1.00 91.50 93 LEU A N 1
ATOM 733 C CA . LEU A 1 93 ? -14.108 -2.848 16.252 1.00 91.50 93 LEU A CA 1
ATOM 734 C C . LEU A 1 93 ? -15.452 -3.173 16.899 1.00 91.50 93 LEU A C 1
ATOM 736 O O . LEU A 1 93 ? -15.531 -3.187 18.122 1.00 91.50 93 LEU A O 1
ATOM 740 N N . LEU A 1 94 ? -16.479 -3.497 16.107 1.00 91.75 94 LEU A N 1
ATOM 741 C CA . LEU A 1 94 ? -17.774 -3.947 16.618 1.00 91.75 94 LEU A CA 1
ATOM 742 C C . LEU A 1 94 ? -17.624 -5.206 17.475 1.00 91.75 94 LEU A C 1
ATOM 744 O O . LEU A 1 94 ? -18.244 -5.302 18.528 1.00 91.75 94 LEU A O 1
ATOM 748 N N . ALA A 1 95 ? -16.803 -6.167 17.047 1.00 90.94 95 ALA A N 1
ATOM 749 C CA . ALA A 1 95 ? -16.579 -7.391 17.803 1.00 90.94 95 ALA A CA 1
ATOM 750 C C . ALA A 1 95 ? -15.947 -7.119 19.177 1.00 90.94 95 ALA A C 1
ATOM 752 O O . ALA A 1 95 ? -16.324 -7.767 20.152 1.00 90.94 95 ALA A O 1
ATOM 753 N N . MET A 1 96 ? -15.025 -6.154 19.252 1.00 90.75 96 MET A N 1
ATOM 754 C CA . MET A 1 96 ? -14.419 -5.703 20.503 1.00 90.75 96 MET A CA 1
ATOM 755 C C . MET A 1 96 ? -15.420 -4.912 21.354 1.00 90.75 96 MET A C 1
ATOM 757 O O . MET A 1 96 ? -15.675 -5.261 22.505 1.00 90.75 96 MET A O 1
ATOM 761 N N . SER A 1 97 ? -16.048 -3.883 20.787 1.00 90.56 97 SER A N 1
ATOM 762 C CA . SER A 1 97 ? -16.929 -2.962 21.511 1.00 90.56 97 SER A CA 1
ATOM 763 C C . SER A 1 97 ? -18.221 -3.631 21.992 1.00 90.56 97 SER A C 1
ATOM 765 O O . SER A 1 97 ? -18.745 -3.275 23.050 1.00 90.56 97 SER A O 1
ATOM 767 N N . ALA A 1 98 ? -18.712 -4.649 21.277 1.00 90.62 98 ALA A N 1
ATOM 768 C CA . ALA A 1 98 ? -19.867 -5.443 21.690 1.00 90.62 98 ALA A CA 1
ATOM 769 C C . ALA A 1 98 ? -19.630 -6.174 23.022 1.00 90.62 98 ALA A C 1
ATOM 771 O O . ALA A 1 98 ? -20.581 -6.352 23.781 1.00 90.62 98 ALA A O 1
ATOM 772 N N . THR A 1 99 ? -18.381 -6.527 23.361 1.00 90.12 99 THR A N 1
ATOM 773 C CA . THR A 1 99 ? -18.055 -7.123 24.673 1.00 90.12 99 THR A CA 1
ATOM 774 C C . THR A 1 99 ? -18.306 -6.164 25.839 1.00 90.12 99 THR A C 1
ATOM 776 O O . THR A 1 99 ? -18.524 -6.613 26.960 1.00 90.12 99 THR A O 1
ATOM 779 N N . LEU A 1 100 ? -18.338 -4.856 25.571 1.00 90.75 100 LEU A N 1
ATOM 780 C CA . LEU A 1 100 ? -18.663 -3.786 26.516 1.00 90.75 100 LEU A CA 1
ATOM 781 C C . LEU A 1 100 ? -20.084 -3.236 26.305 1.00 90.75 100 LEU A C 1
ATOM 783 O O . LEU A 1 100 ? -20.382 -2.118 26.715 1.00 90.75 100 LEU A O 1
ATOM 787 N N . GLY A 1 101 ? -20.951 -3.964 25.593 1.00 88.12 101 GLY A N 1
ATOM 788 C CA . GLY A 1 101 ? -22.324 -3.533 25.317 1.00 88.12 101 GLY A CA 1
ATOM 789 C C . GLY A 1 101 ? -22.435 -2.345 24.352 1.00 88.12 101 GLY A C 1
ATOM 790 O O . GLY A 1 101 ? -23.511 -1.761 24.213 1.00 88.12 101 GLY A O 1
ATOM 791 N N . GLN A 1 102 ? -21.353 -1.974 23.660 1.00 86.19 102 GLN A N 1
ATOM 792 C CA . GLN A 1 102 ? -21.348 -0.873 22.701 1.00 86.19 102 GLN A CA 1
ATOM 793 C C . GLN A 1 102 ? -21.537 -1.371 21.269 1.00 86.19 102 GLN A C 1
ATOM 795 O O . GLN A 1 102 ? -20.603 -1.836 20.621 1.00 86.19 102 GLN A O 1
ATOM 800 N N . LEU A 1 103 ? -22.751 -1.201 20.747 1.00 82.81 103 LEU A N 1
ATOM 801 C CA . LEU A 1 103 ? -23.114 -1.607 19.383 1.00 82.81 103 LEU A CA 1
ATOM 802 C C . LEU A 1 103 ? -23.072 -0.460 18.359 1.00 82.81 103 LEU A C 1
ATOM 804 O O . LEU A 1 103 ? -23.293 -0.685 17.174 1.00 82.81 103 LEU A O 1
ATOM 808 N N . SER A 1 104 ? -22.821 0.780 18.803 1.00 71.94 104 SER A N 1
ATOM 809 C CA . SER A 1 104 ? -22.708 1.975 17.945 1.00 71.94 104 SER A CA 1
ATOM 810 C C . SER A 1 104 ? -23.849 2.129 16.914 1.00 71.94 104 SER A C 1
ATOM 812 O O . SER A 1 104 ? -23.659 2.557 15.776 1.00 71.94 104 SER A O 1
ATOM 814 N N . LEU A 1 105 ? -25.080 1.775 17.311 1.00 68.12 105 LEU A N 1
ATOM 815 C CA . LEU A 1 105 ? -26.253 1.733 16.420 1.00 68.12 105 LEU A CA 1
ATOM 816 C C . LEU A 1 105 ? -26.677 3.111 15.892 1.00 68.12 105 LEU A C 1
ATOM 818 O O . LEU A 1 105 ? -27.362 3.197 14.873 1.00 68.12 105 LEU A O 1
ATOM 822 N N . ARG A 1 106 ? -26.294 4.174 16.609 1.00 62.38 106 ARG A N 1
ATOM 823 C CA . ARG A 1 106 ? -26.687 5.568 16.363 1.00 62.38 106 ARG A CA 1
ATOM 824 C C . ARG A 1 106 ? -25.504 6.501 16.112 1.00 62.38 106 ARG A C 1
ATOM 826 O O . ARG A 1 106 ? -25.704 7.706 16.185 1.00 62.38 106 ARG A O 1
ATOM 833 N N . ALA A 1 107 ? -24.295 5.988 15.865 1.00 60.66 107 ALA A N 1
ATOM 834 C CA . ALA A 1 107 ? -23.198 6.865 15.464 1.00 60.66 107 ALA A CA 1
ATOM 835 C C . ALA A 1 107 ? -23.627 7.618 14.196 1.00 60.66 107 ALA A C 1
ATOM 837 O O . ALA A 1 107 ? -23.815 7.010 13.138 1.00 60.66 107 ALA A O 1
ATOM 838 N N . VAL A 1 108 ? -23.888 8.915 14.363 1.00 51.59 108 VAL A N 1
ATOM 839 C CA . VAL A 1 108 ? -24.210 9.840 13.286 1.00 51.59 108 VAL A CA 1
ATOM 840 C C . VAL A 1 108 ? -22.913 9.997 12.511 1.00 51.59 108 VAL A C 1
ATOM 842 O O . VAL A 1 108 ? -21.936 10.526 13.022 1.00 51.59 108 VAL A O 1
ATOM 845 N N . GLU A 1 109 ? -22.870 9.440 11.307 1.00 57.09 109 GLU A N 1
ATOM 846 C CA . GLU A 1 109 ? -21.912 9.905 10.307 1.00 57.09 109 GLU A CA 1
ATOM 847 C C . GLU A 1 109 ? -22.336 11.345 9.997 1.00 57.09 109 GLU A C 1
ATOM 849 O O . GLU A 1 109 ? -23.532 11.548 9.795 1.00 57.09 109 GLU A O 1
ATOM 854 N N . ASP A 1 110 ? -21.414 12.314 10.045 1.00 45.12 110 ASP A N 1
ATOM 855 C CA . ASP A 1 110 ? -21.619 13.783 10.114 1.00 45.12 110 ASP A CA 1
ATOM 856 C C . ASP A 1 110 ? -22.425 14.443 8.961 1.00 45.12 110 ASP A C 1
ATOM 858 O O . ASP A 1 110 ? -22.169 15.573 8.559 1.00 45.12 110 ASP A O 1
ATOM 862 N N . GLY A 1 111 ? -23.412 13.772 8.366 1.00 42.91 111 GLY A N 1
ATOM 863 C CA . GLY A 1 111 ? -24.312 14.295 7.334 1.00 42.91 111 GLY A CA 1
ATOM 864 C C . GLY A 1 111 ? -23.648 14.539 5.976 1.00 42.91 111 GLY A C 1
ATOM 865 O O . GLY A 1 111 ? -24.338 14.601 4.964 1.00 42.91 111 GLY A O 1
ATOM 866 N N . THR A 1 112 ? -22.318 14.615 5.930 1.00 44.69 112 THR A N 1
ATOM 867 C CA . THR A 1 112 ? -21.494 14.820 4.730 1.00 44.69 112 THR A CA 1
ATOM 868 C C . THR A 1 112 ? -21.153 13.515 4.016 1.00 44.69 112 THR A C 1
ATOM 870 O O . THR A 1 112 ? -20.857 13.513 2.826 1.00 44.69 112 THR A O 1
ATOM 873 N N . THR A 1 113 ? -21.228 12.383 4.720 1.00 51.62 113 THR A N 1
ATOM 874 C CA . THR A 1 113 ? -21.020 11.049 4.151 1.00 51.62 113 THR A CA 1
ATOM 875 C C . THR A 1 113 ? -22.389 10.391 4.010 1.00 51.62 113 THR A C 1
ATOM 877 O O . THR A 1 113 ? -22.986 10.008 5.014 1.00 51.62 113 THR A O 1
ATOM 880 N N . GLN A 1 114 ? -22.933 10.275 2.793 1.00 42.97 114 GLN A N 1
ATOM 881 C CA . GLN A 1 114 ? -24.166 9.498 2.614 1.00 42.97 114 GLN A CA 1
ATOM 882 C C . GLN A 1 114 ? -23.957 8.077 3.170 1.00 42.97 114 GLN A C 1
ATOM 884 O O . GLN A 1 114 ? -22.875 7.512 2.966 1.00 42.97 114 GLN A O 1
ATOM 889 N N . PRO A 1 115 ? -24.950 7.483 3.863 1.00 52.94 115 PRO A N 1
ATOM 890 C CA . PRO A 1 115 ? -24.813 6.149 4.430 1.00 52.94 115 PRO A CA 1
ATOM 891 C C . PRO A 1 115 ? -24.573 5.134 3.310 1.00 52.94 115 PRO A C 1
ATOM 893 O O . PRO A 1 115 ? -25.493 4.695 2.624 1.00 52.94 115 PRO A O 1
ATOM 896 N N . GLY A 1 116 ? -23.309 4.756 3.130 1.00 74.56 116 GLY A N 1
ATOM 897 C CA . GLY A 1 116 ? -22.918 3.714 2.195 1.00 74.56 116 GLY A CA 1
ATOM 898 C C . GLY A 1 116 ? -23.361 2.341 2.696 1.00 74.56 116 GLY A C 1
ATOM 899 O O . GLY A 1 116 ? -23.584 2.128 3.893 1.00 74.56 116 GLY A O 1
ATOM 900 N N . TRP A 1 117 ? -23.432 1.373 1.783 1.00 86.00 117 TRP A N 1
ATOM 901 C CA . TRP A 1 117 ? -23.768 -0.020 2.095 1.00 86.00 117 TRP A CA 1
ATOM 902 C C . TRP A 1 117 ? -22.909 -0.606 3.237 1.00 86.00 117 TRP A C 1
ATOM 904 O O . TRP A 1 117 ? -23.405 -1.417 4.013 1.00 86.00 117 TRP A O 1
ATOM 914 N N . VAL A 1 118 ? -21.661 -0.139 3.400 1.00 87.12 118 VAL A N 1
ATOM 915 C CA . VAL A 1 118 ? -20.751 -0.501 4.504 1.00 87.12 118 VAL A CA 1
ATOM 916 C C . VAL A 1 118 ? -21.353 -0.163 5.868 1.00 87.12 118 VAL A C 1
ATOM 918 O O . VAL A 1 118 ? -21.420 -1.013 6.755 1.00 87.12 118 VAL A O 1
ATOM 921 N N . SER A 1 119 ? -21.822 1.072 6.038 1.00 84.19 119 SER A N 1
ATOM 922 C CA . SER A 1 119 ? -22.395 1.559 7.293 1.00 84.19 119 SER A CA 1
ATOM 923 C C . SER A 1 119 ? -23.720 0.868 7.593 1.00 84.19 119 SER A C 1
ATOM 925 O O . SER A 1 119 ? -23.991 0.507 8.738 1.00 84.19 119 SER A O 1
ATOM 927 N N . TRP A 1 120 ? -24.532 0.628 6.558 1.00 87.31 120 TRP A N 1
ATOM 928 C CA . TRP A 1 120 ? -25.740 -0.185 6.682 1.00 87.31 120 TRP A CA 1
ATOM 929 C C . TRP A 1 120 ? -25.420 -1.614 7.145 1.00 87.31 120 TRP A C 1
ATOM 931 O O . TRP A 1 120 ? -26.019 -2.073 8.116 1.00 87.31 120 TRP A O 1
ATOM 941 N N . TYR A 1 121 ? -24.450 -2.285 6.519 1.00 91.06 121 TYR A N 1
ATOM 942 C CA . TYR A 1 121 ? -24.103 -3.676 6.814 1.00 91.06 121 TYR A CA 1
ATOM 943 C C . TYR A 1 121 ? -23.482 -3.842 8.208 1.00 91.06 121 TYR A C 1
ATOM 945 O O . TYR A 1 121 ? -23.842 -4.758 8.951 1.00 91.06 121 TYR A O 1
ATOM 953 N N . ALA A 1 122 ? -22.601 -2.920 8.611 1.00 89.31 122 ALA A N 1
ATOM 954 C CA . ALA A 1 122 ? -22.044 -2.896 9.962 1.00 89.31 122 ALA A CA 1
ATOM 955 C C . ALA A 1 122 ? -23.147 -2.702 11.020 1.00 89.31 122 ALA A C 1
ATOM 957 O O . ALA A 1 122 ? -23.177 -3.425 12.013 1.00 89.31 122 ALA A O 1
ATOM 958 N N . ARG A 1 123 ? -24.107 -1.791 10.786 1.00 87.88 123 ARG A N 1
ATOM 959 C CA . ARG A 1 123 ? -25.265 -1.595 11.681 1.00 87.88 123 ARG A CA 1
ATOM 960 C C . ARG A 1 123 ? -26.211 -2.794 11.697 1.00 87.88 123 ARG A C 1
ATOM 962 O O . ARG A 1 123 ? -26.743 -3.123 12.751 1.00 87.88 123 ARG A O 1
ATOM 969 N N . ALA A 1 124 ? -26.450 -3.439 10.557 1.00 90.38 124 ALA A N 1
ATOM 970 C CA . ALA A 1 124 ? -27.254 -4.658 10.492 1.00 90.38 124 ALA A CA 1
ATOM 971 C C . ALA A 1 124 ? -26.617 -5.771 11.334 1.00 90.38 124 ALA A C 1
ATOM 973 O O . ALA A 1 124 ? -27.275 -6.319 12.212 1.00 90.38 124 ALA A O 1
ATOM 974 N N . THR A 1 125 ? -25.309 -5.978 11.173 1.00 91.75 125 THR A N 1
ATOM 975 C CA . THR A 1 125 ? -24.537 -6.926 11.987 1.00 91.75 125 THR A CA 1
ATOM 976 C C . THR A 1 125 ? -24.594 -6.579 13.476 1.00 91.75 125 THR A C 1
ATOM 978 O O . THR A 1 125 ? -24.819 -7.453 14.305 1.00 91.75 125 THR A O 1
ATOM 981 N N . ALA A 1 126 ? -24.471 -5.297 13.830 1.00 90.19 126 ALA A N 1
ATOM 982 C CA . ALA A 1 126 ? -24.586 -4.847 15.215 1.00 90.19 126 ALA A CA 1
ATOM 983 C C . ALA A 1 126 ? -25.977 -5.102 15.820 1.00 90.19 126 ALA A C 1
ATOM 985 O O . ALA A 1 126 ? -26.076 -5.428 16.998 1.00 90.19 126 ALA A O 1
ATOM 986 N N . ARG A 1 127 ? -27.056 -4.979 15.034 1.00 88.69 127 ARG A N 1
ATOM 987 C CA . ARG A 1 127 ? -28.422 -5.291 15.493 1.00 88.69 127 ARG A CA 1
ATOM 988 C C . ARG A 1 127 ? -28.627 -6.783 15.740 1.00 88.69 127 ARG A C 1
ATOM 990 O O . ARG A 1 127 ? -29.297 -7.137 16.701 1.00 88.69 127 ARG A O 1
ATOM 997 N N . GLU A 1 128 ? -28.048 -7.632 14.898 1.00 90.62 128 GLU A N 1
ATOM 998 C CA . GLU A 1 128 ? -28.154 -9.093 15.016 1.00 90.62 128 GLU A CA 1
ATOM 999 C C . GLU A 1 128 ? -27.382 -9.656 16.215 1.00 90.62 128 GLU A C 1
ATOM 1001 O O . GLU A 1 128 ? -27.788 -10.667 16.777 1.00 90.62 128 GLU A O 1
ATOM 1006 N N . LEU A 1 129 ? -26.300 -8.993 16.635 1.00 87.00 129 LEU A N 1
ATOM 1007 C CA . LEU A 1 129 ? -25.529 -9.382 17.820 1.00 87.00 129 LEU A CA 1
ATOM 1008 C C . LEU A 1 129 ? -26.332 -9.323 19.125 1.00 87.00 129 LEU A C 1
ATOM 1010 O O . LEU A 1 129 ? -26.051 -10.091 20.043 1.00 87.00 129 LEU A O 1
ATOM 1014 N N . GLY A 1 130 ? -27.299 -8.406 19.218 1.00 76.31 130 GLY A N 1
ATOM 1015 C CA . GLY A 1 130 ? -28.011 -8.128 20.463 1.00 76.31 130 GLY A CA 1
ATOM 1016 C C . GLY A 1 130 ? -27.131 -7.477 21.539 1.00 76.31 130 GLY A C 1
ATOM 1017 O O . GLY A 1 130 ? -25.942 -7.220 21.348 1.00 76.31 130 GLY A O 1
ATOM 1018 N N . LEU A 1 131 ? -27.740 -7.152 22.682 1.00 76.88 131 LEU A N 1
ATOM 1019 C CA . LEU A 1 131 ? -27.031 -6.569 23.825 1.00 76.88 131 LEU A CA 1
ATOM 1020 C C . LEU A 1 131 ? -26.253 -7.647 24.586 1.00 76.88 131 LEU A C 1
ATOM 1022 O O . LEU A 1 131 ? -26.716 -8.778 24.726 1.00 76.88 131 LEU A O 1
ATOM 1026 N N . ALA A 1 132 ? -25.090 -7.278 25.124 1.00 77.19 132 ALA A N 1
ATOM 1027 C CA . ALA A 1 132 ? -24.318 -8.164 25.982 1.00 77.19 132 ALA A CA 1
ATOM 1028 C C . ALA A 1 132 ? -25.115 -8.492 27.258 1.00 77.19 132 ALA A C 1
ATOM 1030 O O . ALA A 1 132 ? -25.404 -7.605 28.056 1.00 77.19 132 ALA A O 1
ATOM 1031 N N . GLY A 1 133 ? -25.454 -9.770 27.449 1.00 73.00 133 GLY A N 1
ATOM 1032 C CA . GLY A 1 133 ? -26.159 -10.273 28.636 1.00 73.00 133 GLY A CA 1
ATOM 1033 C C . GLY A 1 133 ? -25.244 -10.633 29.813 1.00 73.00 133 GLY A C 1
ATOM 1034 O O . GLY A 1 133 ? -25.672 -11.354 30.707 1.00 73.00 133 GLY A O 1
ATOM 1035 N N . GLN A 1 134 ? -23.980 -10.203 29.784 1.00 80.38 134 GLN A N 1
ATOM 1036 C CA . GLN A 1 134 ? -22.982 -10.561 30.792 1.00 80.38 134 GLN A CA 1
ATOM 1037 C C . GLN A 1 134 ? -22.980 -9.583 31.968 1.00 80.38 134 GLN A C 1
ATOM 1039 O O . GLN A 1 134 ? -23.210 -8.385 31.798 1.00 80.38 134 GLN A O 1
ATOM 1044 N N . THR A 1 135 ? -22.637 -10.084 33.153 1.00 87.38 135 THR A N 1
ATOM 1045 C CA . THR A 1 135 ? -22.344 -9.245 34.318 1.00 87.38 135 THR A CA 1
ATOM 1046 C C . THR A 1 135 ? -20.916 -8.713 34.211 1.00 87.38 135 THR A C 1
ATOM 1048 O O . THR A 1 135 ? -19.968 -9.487 34.099 1.00 87.38 135 THR A O 1
ATOM 1051 N N . TYR A 1 136 ? -20.749 -7.390 34.263 1.00 90.88 136 TYR A N 1
ATOM 1052 C CA . TYR A 1 136 ? -19.445 -6.720 34.186 1.00 90.88 136 TYR A CA 1
ATOM 1053 C C . TYR A 1 136 ? -18.680 -6.786 35.516 1.00 90.88 136 TYR A C 1
ATOM 1055 O O . TYR A 1 136 ? -18.415 -5.764 36.150 1.00 90.88 136 TYR A O 1
ATOM 1063 N N . ASP A 1 137 ? -18.350 -7.996 35.959 1.00 93.75 137 ASP A N 1
ATOM 1064 C CA . ASP A 1 137 ? -17.510 -8.213 37.133 1.00 93.75 137 ASP A CA 1
ATOM 1065 C C . ASP A 1 137 ? -16.013 -7.994 36.827 1.00 93.75 137 ASP A C 1
ATOM 1067 O O . ASP A 1 137 ? -15.586 -7.826 35.681 1.00 93.75 137 ASP A O 1
ATOM 1071 N N . GLN A 1 138 ? -15.185 -7.989 37.874 1.00 94.56 138 GLN A N 1
ATOM 1072 C CA . GLN A 1 138 ? -13.739 -7.784 37.737 1.00 94.56 138 GLN A CA 1
ATOM 1073 C C . GLN A 1 138 ? -13.066 -8.843 36.846 1.00 94.56 138 GLN A C 1
ATOM 1075 O O . GLN A 1 138 ? -12.141 -8.526 36.091 1.00 94.56 138 GLN A O 1
ATOM 1080 N N . ALA A 1 139 ? -13.534 -10.094 36.891 1.00 95.38 139 ALA A N 1
ATOM 1081 C CA . ALA A 1 139 ? -12.976 -11.176 36.086 1.00 95.38 139 ALA A CA 1
ATOM 1082 C C . ALA A 1 139 ? -13.266 -10.968 34.591 1.00 95.38 139 ALA A C 1
ATOM 1084 O O . ALA A 1 139 ? -12.378 -11.133 33.752 1.00 95.38 139 ALA A O 1
ATOM 1085 N N . TYR A 1 140 ? -14.486 -10.557 34.252 1.00 94.88 140 TYR A N 1
ATOM 1086 C CA . TYR A 1 140 ? -14.903 -10.248 32.894 1.00 94.88 140 TYR A CA 1
ATOM 1087 C C . TYR A 1 140 ? -14.174 -9.019 32.348 1.00 94.88 140 TYR A C 1
ATOM 1089 O O . TYR A 1 140 ? -13.603 -9.082 31.259 1.00 94.88 140 TYR A O 1
ATOM 1097 N N . LEU A 1 141 ? -14.102 -7.928 33.119 1.00 96.12 141 LEU A N 1
ATOM 1098 C CA . LEU A 1 141 ? -13.369 -6.725 32.709 1.00 96.12 141 LEU A CA 1
ATOM 1099 C C . LEU A 1 141 ? -11.875 -7.011 32.494 1.00 96.12 141 LEU A C 1
ATOM 1101 O O . LEU A 1 141 ? -11.282 -6.482 31.555 1.00 96.12 141 LEU A O 1
ATOM 1105 N N . THR A 1 142 ? -11.274 -7.892 33.302 1.00 97.19 142 THR A N 1
ATOM 1106 C CA . THR A 1 142 ? -9.884 -8.337 33.104 1.00 97.19 142 THR A CA 1
ATOM 1107 C C . THR A 1 142 ? -9.708 -9.035 31.755 1.00 97.19 142 THR A C 1
ATOM 1109 O O . THR A 1 142 ? -8.759 -8.726 31.034 1.00 97.19 142 THR A O 1
ATOM 1112 N N . LYS A 1 143 ? -10.633 -9.932 31.385 1.00 95.69 143 LYS A N 1
ATOM 1113 C CA . LYS A 1 143 ? -10.610 -10.623 30.085 1.00 95.69 143 LYS A CA 1
ATOM 1114 C C . LYS A 1 143 ? -10.764 -9.645 28.924 1.00 95.69 143 LYS A C 1
ATOM 1116 O O . LYS A 1 143 ? -9.985 -9.705 27.981 1.00 95.69 143 LYS A O 1
ATOM 1121 N N . VAL A 1 144 ? -11.716 -8.714 29.013 1.00 95.19 144 VAL A N 1
ATOM 1122 C CA . VAL A 1 144 ? -11.929 -7.696 27.972 1.00 95.19 144 VAL A CA 1
ATOM 1123 C C . VAL A 1 144 ? -10.697 -6.808 27.807 1.00 95.19 144 VAL A C 1
ATOM 1125 O O . VAL A 1 144 ? -10.268 -6.564 26.681 1.00 95.19 144 VAL A O 1
ATOM 1128 N N . ARG A 1 145 ? -10.083 -6.366 28.913 1.00 97.50 145 ARG A N 1
ATOM 1129 C CA . ARG A 1 145 ? -8.834 -5.596 28.869 1.00 97.50 145 ARG A CA 1
ATOM 1130 C C . ARG A 1 145 ? -7.715 -6.380 28.185 1.00 97.50 145 ARG A C 1
ATOM 1132 O O . ARG A 1 145 ? -7.023 -5.811 27.350 1.00 97.50 145 ARG A O 1
ATOM 1139 N N . ALA A 1 146 ? -7.550 -7.660 28.519 1.00 97.38 146 ALA A N 1
ATOM 1140 C CA . ALA A 1 146 ? -6.535 -8.511 27.903 1.00 97.38 146 ALA A CA 1
ATOM 1141 C C . ALA A 1 146 ? -6.748 -8.641 26.386 1.00 97.38 146 ALA A C 1
ATOM 1143 O O . ALA A 1 146 ? -5.823 -8.375 25.628 1.00 97.38 146 ALA A O 1
ATOM 1144 N N . SER A 1 147 ? -7.973 -8.934 25.939 1.00 95.56 147 SER A N 1
ATOM 1145 C CA . SER A 1 147 ? -8.291 -9.005 24.505 1.00 95.56 147 SER A CA 1
ATOM 1146 C C . SER A 1 147 ? -8.116 -7.663 23.785 1.00 95.56 147 SER A C 1
ATOM 1148 O O . SER A 1 147 ? -7.731 -7.634 22.620 1.00 95.56 147 SER A O 1
ATOM 1150 N N . MET A 1 148 ? -8.397 -6.538 24.451 1.00 96.50 148 MET A N 1
ATOM 1151 C CA . MET A 1 148 ? -8.159 -5.206 23.888 1.00 96.50 148 MET A CA 1
ATOM 1152 C C . MET A 1 148 ? -6.666 -4.922 23.711 1.00 96.50 148 MET A C 1
ATOM 1154 O O . MET A 1 148 ? -6.279 -4.377 22.682 1.00 96.50 148 MET A O 1
ATOM 1158 N N . LEU A 1 149 ? -5.838 -5.293 24.692 1.00 98.12 149 LEU A N 1
ATOM 1159 C CA . LEU A 1 149 ? -4.384 -5.148 24.609 1.00 98.12 149 LEU A CA 1
ATOM 1160 C C . LEU A 1 149 ? -3.791 -6.043 23.515 1.00 98.12 149 LEU A C 1
ATOM 1162 O O . LEU A 1 149 ? -2.989 -5.556 22.732 1.00 98.12 149 LEU A O 1
ATOM 1166 N N . GLU A 1 150 ? -4.245 -7.293 23.406 1.00 97.38 150 GLU A N 1
ATOM 1167 C CA . GLU A 1 150 ? -3.844 -8.216 22.333 1.00 97.38 150 GLU A CA 1
ATOM 1168 C C . GLU A 1 150 ? -4.164 -7.637 20.948 1.00 97.38 150 GLU A C 1
ATOM 1170 O O . GLU A 1 150 ? -3.289 -7.545 20.092 1.00 97.38 150 GLU A O 1
ATOM 1175 N N . LEU A 1 151 ? -5.387 -7.127 20.756 1.00 95.56 151 LEU A N 1
ATOM 1176 C CA . LEU A 1 151 ? -5.763 -6.449 19.516 1.00 95.56 151 LEU A CA 1
ATOM 1177 C C . LEU A 1 151 ? -4.865 -5.233 19.231 1.00 95.56 151 LEU A C 1
ATOM 1179 O O . LEU A 1 151 ? -4.471 -5.018 18.087 1.00 95.56 151 LEU A O 1
ATOM 1183 N N . ILE A 1 152 ? -4.558 -4.417 20.241 1.00 97.75 152 ILE A N 1
ATOM 1184 C CA . ILE A 1 152 ? -3.687 -3.247 20.072 1.00 97.75 152 ILE A CA 1
ATOM 1185 C C . ILE A 1 152 ? -2.270 -3.670 19.674 1.00 97.75 152 ILE A C 1
ATOM 1187 O O . ILE A 1 152 ? -1.697 -3.042 18.784 1.00 97.75 152 ILE A O 1
ATOM 1191 N N . ASP A 1 153 ? -1.735 -4.726 20.283 1.00 97.88 153 ASP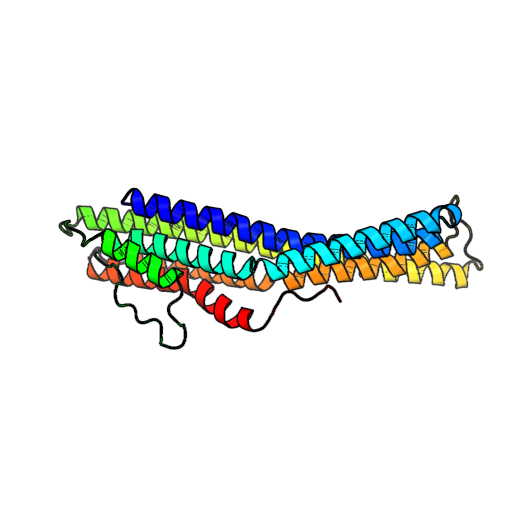 A N 1
ATOM 1192 C CA . ASP A 1 153 ? -0.391 -5.244 20.013 1.00 97.88 153 ASP A CA 1
ATOM 1193 C C . ASP A 1 153 ? -0.278 -5.799 18.589 1.00 97.88 153 ASP A C 1
ATOM 1195 O O . ASP A 1 153 ? 0.664 -5.458 17.862 1.00 97.88 153 ASP A O 1
ATOM 1199 N N . ASP A 1 154 ? -1.285 -6.549 18.139 1.00 96.38 154 ASP A N 1
ATOM 1200 C CA . ASP A 1 154 ? -1.376 -7.034 16.760 1.00 96.38 154 ASP A CA 1
ATOM 1201 C C . ASP A 1 154 ? -1.426 -5.876 15.753 1.00 96.38 154 ASP A C 1
ATOM 1203 O O . ASP A 1 154 ? -0.717 -5.876 14.741 1.00 96.38 154 ASP A O 1
ATOM 1207 N N . GLN A 1 155 ? -2.251 -4.858 16.024 1.00 95.69 155 GLN A N 1
ATOM 1208 C CA . GLN A 1 155 ? -2.390 -3.704 15.133 1.00 95.69 155 GLN A CA 1
ATOM 1209 C C . GLN A 1 155 ? -1.134 -2.828 15.117 1.00 95.69 155 GLN A C 1
ATOM 1211 O O . GLN A 1 155 ? -0.715 -2.385 14.046 1.00 95.69 155 GLN A O 1
ATOM 1216 N N . ALA A 1 156 ? -0.504 -2.596 16.270 1.00 96.88 156 ALA A N 1
ATOM 1217 C CA . ALA A 1 156 ? 0.741 -1.841 16.350 1.00 96.88 156 ALA A CA 1
ATOM 1218 C C . ALA A 1 156 ? 1.846 -2.539 15.546 1.00 96.88 156 ALA A C 1
ATOM 1220 O O . ALA A 1 156 ? 2.444 -1.917 14.668 1.00 96.88 156 ALA A O 1
ATOM 1221 N N . SER A 1 157 ? 2.022 -3.849 15.750 1.00 97.38 157 SER A N 1
ATOM 1222 C CA . SER A 1 157 ? 3.015 -4.659 15.033 1.00 97.38 157 SER A CA 1
ATOM 1223 C C . SER A 1 157 ? 2.788 -4.644 13.518 1.00 97.38 157 SER A C 1
ATOM 1225 O O . SER A 1 157 ? 3.729 -4.468 12.738 1.00 97.38 157 SER A O 1
ATOM 1227 N N . TYR A 1 158 ? 1.530 -4.771 13.080 1.00 95.06 158 TYR A N 1
ATOM 1228 C CA . TYR A 1 158 ? 1.167 -4.666 11.667 1.00 95.06 158 TYR A CA 1
ATOM 1229 C C . TYR A 1 158 ? 1.556 -3.305 11.074 1.00 95.06 158 TYR A C 1
ATOM 1231 O O . TYR A 1 158 ? 2.173 -3.244 10.007 1.00 95.06 158 TYR A O 1
ATOM 1239 N N . HIS A 1 159 ? 1.224 -2.205 11.755 1.00 96.19 159 HIS A N 1
ATOM 1240 C CA . HIS A 1 159 ? 1.514 -0.863 11.254 1.00 96.19 159 HIS A CA 1
ATOM 1241 C C . HIS A 1 159 ? 3.013 -0.535 11.262 1.00 96.19 159 HIS A C 1
ATOM 1243 O O . HIS A 1 159 ? 3.482 0.131 10.339 1.00 96.19 159 HIS A O 1
ATOM 1249 N N . GLU A 1 160 ? 3.787 -1.040 12.224 1.00 97.44 160 GLU A N 1
ATOM 1250 C CA . GLU A 1 160 ? 5.251 -0.919 12.224 1.00 97.44 160 GLU A CA 1
ATOM 1251 C C . GLU A 1 160 ? 5.880 -1.658 11.036 1.00 97.44 160 GLU A C 1
ATOM 1253 O O . GLU A 1 160 ? 6.663 -1.078 10.275 1.00 97.44 160 GLU A O 1
ATOM 1258 N N . ALA A 1 161 ? 5.480 -2.914 10.812 1.00 97.25 161 ALA A N 1
ATOM 1259 C CA . ALA A 1 161 ? 5.955 -3.708 9.682 1.00 97.25 161 ALA A CA 1
ATOM 1260 C C . ALA A 1 161 ? 5.559 -3.084 8.331 1.00 97.25 161 ALA A C 1
ATOM 1262 O O . ALA A 1 161 ? 6.366 -3.038 7.392 1.00 97.25 161 ALA A O 1
ATOM 1263 N N . ASN A 1 162 ? 4.333 -2.562 8.229 1.00 94.88 162 ASN A N 1
ATOM 1264 C CA . ASN A 1 162 ? 3.859 -1.872 7.035 1.00 94.88 162 ASN A CA 1
ATOM 1265 C C . ASN A 1 162 ? 4.635 -0.570 6.795 1.00 94.88 162 ASN A C 1
ATOM 1267 O O . ASN A 1 162 ? 5.080 -0.333 5.673 1.00 94.88 162 ASN A O 1
ATOM 1271 N N . ALA A 1 163 ? 4.866 0.242 7.832 1.00 96.06 163 ALA A N 1
ATOM 1272 C CA . ALA A 1 163 ? 5.659 1.464 7.723 1.00 96.06 163 ALA A CA 1
ATOM 1273 C C . ALA A 1 163 ? 7.062 1.173 7.179 1.00 96.06 163 ALA A C 1
ATOM 1275 O O . ALA A 1 163 ? 7.482 1.772 6.189 1.00 96.06 163 ALA A O 1
ATOM 1276 N N . HIS A 1 164 ? 7.747 0.184 7.757 1.00 97.25 164 HIS A N 1
ATOM 1277 C CA . HIS A 1 164 ? 9.069 -0.234 7.305 1.00 97.25 164 HIS A CA 1
ATOM 1278 C C . HIS A 1 164 ? 9.051 -0.683 5.835 1.00 97.25 164 HIS A C 1
ATOM 1280 O O . HIS A 1 164 ? 9.847 -0.213 5.022 1.00 97.25 164 HIS A O 1
ATOM 1286 N N . SER A 1 165 ? 8.096 -1.536 5.460 1.00 96.44 165 SER A N 1
ATOM 1287 C CA . SER A 1 165 ? 7.972 -2.047 4.089 1.00 96.44 165 SER A CA 1
ATOM 1288 C C . SER A 1 165 ? 7.714 -0.933 3.067 1.00 96.44 165 SER A C 1
ATOM 1290 O O . SER A 1 165 ? 8.334 -0.909 2.003 1.00 96.44 165 SER A O 1
ATOM 1292 N N . MET A 1 166 ? 6.835 0.021 3.388 1.00 95.19 166 MET A N 1
ATOM 1293 C CA . MET A 1 166 ? 6.519 1.153 2.511 1.00 95.19 166 MET A CA 1
ATOM 1294 C C . MET A 1 166 ? 7.686 2.142 2.404 1.00 95.19 166 MET A C 1
ATOM 1296 O O . MET A 1 166 ? 7.978 2.635 1.312 1.00 95.19 166 MET A O 1
ATOM 1300 N N . HIS A 1 167 ? 8.404 2.385 3.501 1.00 97.06 167 HIS A N 1
ATOM 1301 C CA . HIS A 1 167 ? 9.617 3.198 3.504 1.00 97.06 167 HIS A CA 1
ATOM 1302 C C . HIS A 1 167 ? 10.700 2.605 2.590 1.00 97.06 167 HIS A C 1
ATOM 1304 O O . HIS A 1 167 ? 11.246 3.310 1.734 1.00 97.06 167 HIS A O 1
ATOM 1310 N N . HIS A 1 168 ? 10.956 1.296 2.704 1.00 96.88 168 HIS A N 1
ATOM 1311 C CA . HIS A 1 168 ? 11.906 0.589 1.837 1.00 96.88 168 HIS A CA 1
ATOM 1312 C C . HIS A 1 168 ? 11.487 0.612 0.376 1.00 96.88 168 HIS A C 1
ATOM 1314 O O . HIS A 1 168 ? 12.323 0.894 -0.479 1.00 96.88 168 HIS A O 1
ATOM 1320 N N . ALA A 1 169 ? 10.207 0.377 0.075 1.00 95.06 169 ALA A N 1
ATOM 1321 C CA . ALA A 1 169 ? 9.697 0.455 -1.292 1.00 95.06 169 ALA A CA 1
ATOM 1322 C C . ALA A 1 169 ? 9.910 1.855 -1.896 1.00 95.06 169 ALA A C 1
ATOM 1324 O O . ALA A 1 169 ? 10.430 1.974 -3.006 1.00 95.06 169 ALA A O 1
ATOM 1325 N N . ASN A 1 170 ? 9.595 2.920 -1.147 1.00 95.94 170 ASN A N 1
ATOM 1326 C CA . ASN A 1 170 ? 9.826 4.297 -1.588 1.00 95.94 170 ASN A CA 1
ATOM 1327 C C . ASN A 1 170 ? 11.315 4.568 -1.866 1.00 95.94 170 ASN A C 1
ATOM 1329 O O . ASN A 1 170 ? 11.653 5.108 -2.921 1.00 95.94 170 ASN A O 1
ATOM 1333 N N . HIS A 1 171 ? 12.205 4.171 -0.952 1.00 96.06 171 HIS A N 1
ATOM 1334 C CA . HIS A 1 171 ? 13.646 4.376 -1.116 1.00 96.06 171 HIS A CA 1
ATOM 1335 C C . HIS A 1 171 ? 14.261 3.519 -2.222 1.00 96.06 171 HIS A C 1
ATOM 1337 O O . HIS A 1 171 ? 15.163 3.985 -2.915 1.00 96.06 171 HIS A O 1
ATOM 1343 N N . ALA A 1 172 ? 13.808 2.279 -2.402 1.00 96.38 172 ALA A N 1
ATOM 1344 C CA . ALA A 1 172 ? 14.270 1.414 -3.481 1.00 96.38 172 ALA A CA 1
ATOM 1345 C C . ALA A 1 172 ? 13.906 2.012 -4.845 1.00 96.38 172 ALA A C 1
ATOM 1347 O O . ALA A 1 172 ? 14.794 2.211 -5.672 1.00 96.38 172 ALA A O 1
ATOM 1348 N N . LEU A 1 173 ? 12.637 2.391 -5.043 1.00 95.69 173 LEU A N 1
ATOM 1349 C CA . LEU A 1 173 ? 12.171 3.006 -6.290 1.00 95.69 173 LEU A CA 1
ATOM 1350 C C . LEU A 1 173 ? 12.888 4.328 -6.584 1.00 95.69 173 LEU A C 1
ATOM 1352 O O . LEU A 1 173 ? 13.286 4.565 -7.722 1.00 95.69 173 LEU A O 1
ATOM 1356 N N . HIS A 1 174 ? 13.095 5.167 -5.564 1.00 95.38 174 HIS A N 1
ATOM 1357 C CA . HIS A 1 174 ? 13.818 6.427 -5.728 1.00 95.38 174 HIS A CA 1
ATOM 1358 C C . HIS A 1 174 ? 15.282 6.204 -6.131 1.00 95.38 174 HIS A C 1
ATOM 1360 O O . HIS A 1 174 ? 15.715 6.764 -7.133 1.00 95.38 174 HIS A O 1
ATOM 1366 N N . ARG A 1 175 ? 16.016 5.329 -5.424 1.00 96.69 175 ARG A N 1
ATOM 1367 C CA . ARG A 1 175 ? 17.425 5.032 -5.739 1.00 96.69 175 ARG A CA 1
ATOM 1368 C C . ARG A 1 175 ? 17.601 4.400 -7.117 1.00 96.69 175 ARG A C 1
ATOM 1370 O O . ARG A 1 175 ? 18.562 4.715 -7.808 1.00 96.69 175 ARG A O 1
ATOM 1377 N N . MET A 1 176 ? 16.691 3.513 -7.518 1.00 96.56 176 MET A N 1
ATOM 1378 C CA . MET A 1 176 ? 16.718 2.915 -8.855 1.00 96.56 176 MET A CA 1
ATOM 1379 C C . MET A 1 176 ? 16.474 3.966 -9.946 1.00 96.56 176 MET A C 1
ATOM 1381 O O . MET A 1 176 ? 17.173 3.960 -10.956 1.00 96.56 176 MET A O 1
ATOM 1385 N N . GLY A 1 177 ? 15.532 4.892 -9.733 1.00 95.31 177 GLY A N 1
ATOM 1386 C CA . GLY A 1 177 ? 15.304 6.018 -10.643 1.00 95.31 177 GLY A CA 1
ATOM 1387 C C . GLY A 1 177 ? 16.529 6.929 -10.769 1.00 95.31 177 GLY A C 1
ATOM 1388 O O . GLY A 1 177 ? 16.958 7.232 -11.882 1.00 95.31 177 GLY A O 1
ATOM 1389 N N . ASP A 1 178 ? 17.146 7.297 -9.644 1.00 95.88 178 ASP A N 1
ATOM 1390 C CA . ASP A 1 178 ? 18.353 8.132 -9.626 1.00 95.88 178 ASP A CA 1
ATOM 1391 C C . ASP A 1 178 ? 19.528 7.442 -10.331 1.00 95.88 178 ASP A C 1
ATOM 1393 O O . ASP A 1 178 ? 20.252 8.075 -11.099 1.00 95.88 178 ASP A O 1
ATOM 1397 N N . ALA A 1 179 ? 19.691 6.128 -10.137 1.00 97.44 179 ALA A N 1
ATOM 1398 C CA . ALA A 1 179 ? 20.724 5.348 -10.811 1.00 97.44 179 ALA A CA 1
ATOM 1399 C C . ALA A 1 179 ? 20.576 5.382 -12.342 1.00 97.44 179 ALA A C 1
ATOM 1401 O O . ALA A 1 179 ? 21.580 5.510 -13.043 1.00 97.44 179 ALA A O 1
ATOM 1402 N N . PHE A 1 180 ? 19.349 5.335 -12.874 1.00 97.31 180 PHE A N 1
ATOM 1403 C CA . PHE A 1 180 ? 19.108 5.491 -14.312 1.00 97.31 180 PHE A CA 1
ATOM 1404 C C . PHE A 1 180 ? 19.461 6.900 -14.818 1.00 97.31 180 PHE A C 1
ATOM 1406 O O . PHE A 1 180 ? 20.092 7.034 -15.871 1.00 97.31 180 PHE A O 1
ATOM 1413 N N . PHE A 1 181 ? 19.132 7.958 -14.070 1.00 94.19 181 PHE A N 1
ATOM 1414 C CA . PHE A 1 181 ? 19.532 9.323 -14.437 1.00 94.19 181 PHE A CA 1
ATOM 1415 C C . PHE A 1 181 ? 21.051 9.512 -14.409 1.00 94.19 181 PHE A C 1
ATOM 1417 O O . PHE A 1 181 ? 21.625 10.029 -15.368 1.00 94.19 181 PHE A O 1
ATOM 1424 N N . VAL A 1 182 ? 21.720 9.039 -13.357 1.00 97.06 182 VAL A N 1
ATOM 1425 C CA . VAL A 1 182 ? 23.187 9.071 -13.264 1.00 97.06 182 VAL A CA 1
ATOM 1426 C C . VAL A 1 182 ? 23.811 8.263 -14.401 1.00 97.06 182 VAL A C 1
ATOM 1428 O O . VAL A 1 182 ? 24.724 8.750 -15.063 1.00 97.06 182 VAL A O 1
ATOM 1431 N N . GLY A 1 183 ? 23.283 7.073 -14.699 1.00 96.50 183 GLY A N 1
ATOM 1432 C CA . GLY A 1 183 ? 23.721 6.259 -15.833 1.00 96.50 183 GLY A CA 1
ATOM 1433 C C . GLY A 1 183 ? 23.590 6.989 -17.173 1.00 96.50 183 GLY A C 1
ATOM 1434 O O . GLY A 1 183 ? 24.494 6.911 -18.001 1.00 96.50 183 GLY A O 1
ATOM 1435 N N . THR A 1 184 ? 22.515 7.760 -17.360 1.00 95.31 184 THR A N 1
ATOM 1436 C CA . THR A 1 184 ? 22.305 8.594 -18.558 1.00 95.31 184 THR A CA 1
ATOM 1437 C C . THR A 1 184 ? 23.387 9.664 -18.677 1.00 95.31 184 THR A C 1
ATOM 1439 O O . THR A 1 184 ? 24.000 9.811 -19.733 1.00 95.31 184 THR A O 1
ATOM 1442 N N . ILE A 1 185 ? 23.666 10.382 -17.585 1.00 95.88 185 ILE A N 1
ATOM 1443 C CA . ILE A 1 185 ? 24.711 11.413 -17.540 1.00 95.88 185 ILE A CA 1
ATOM 1444 C C . ILE A 1 185 ? 26.076 10.801 -17.862 1.00 95.88 185 ILE A C 1
ATOM 1446 O O . ILE A 1 185 ? 26.800 11.330 -18.704 1.00 95.88 185 ILE A O 1
ATOM 1450 N N . LEU A 1 186 ? 26.417 9.670 -17.240 1.00 95.75 186 LEU A N 1
ATOM 1451 C CA . LEU A 1 186 ? 27.684 8.981 -17.478 1.00 95.75 186 LEU A CA 1
ATOM 1452 C C . LEU A 1 186 ? 27.818 8.513 -18.933 1.00 95.75 186 LEU A C 1
ATOM 1454 O O . LEU A 1 186 ? 28.882 8.693 -19.521 1.00 95.75 186 LEU A O 1
ATOM 1458 N N . ALA A 1 187 ? 26.751 7.980 -19.537 1.00 93.00 187 ALA A N 1
ATOM 1459 C CA . ALA A 1 187 ? 26.746 7.585 -20.946 1.00 93.00 187 ALA A CA 1
ATOM 1460 C C . ALA A 1 187 ? 26.973 8.787 -21.881 1.00 93.00 187 ALA A C 1
ATOM 1462 O O . ALA A 1 187 ? 27.803 8.714 -22.788 1.00 93.00 187 ALA A O 1
ATOM 1463 N N . CYS A 1 188 ? 26.303 9.917 -21.624 1.00 93.06 188 CYS A N 1
ATOM 1464 C CA . CYS A 1 188 ? 26.506 11.158 -22.374 1.00 93.06 188 CYS A CA 1
ATOM 1465 C C . CYS A 1 188 ? 27.938 11.695 -22.237 1.00 93.06 188 CYS A C 1
ATOM 1467 O O . CYS A 1 188 ? 28.558 12.055 -23.237 1.00 93.06 188 CYS A O 1
ATOM 1469 N N . LEU A 1 189 ? 28.480 11.737 -21.015 1.00 92.81 189 LEU A N 1
ATOM 1470 C CA . LEU A 1 189 ? 29.842 12.212 -20.754 1.00 92.81 189 LEU A CA 1
ATOM 1471 C C . LEU A 1 189 ? 30.892 11.313 -21.411 1.00 92.81 189 LEU A C 1
ATOM 1473 O O . LEU A 1 189 ? 31.831 11.823 -22.019 1.00 92.81 189 LEU A O 1
ATOM 1477 N N . ALA A 1 190 ? 30.720 9.992 -21.329 1.00 88.38 190 ALA A N 1
ATOM 1478 C CA . ALA A 1 190 ? 31.607 9.038 -21.981 1.00 88.38 190 ALA A CA 1
ATOM 1479 C C . ALA A 1 190 ? 31.602 9.234 -23.504 1.00 88.38 190 ALA A C 1
ATOM 1481 O O . ALA A 1 190 ? 32.665 9.342 -24.115 1.00 88.38 190 ALA A O 1
ATOM 1482 N N . TYR A 1 191 ? 30.418 9.367 -24.108 1.00 89.06 191 TYR A N 1
ATOM 1483 C CA . TYR A 1 191 ? 30.288 9.615 -25.542 1.00 89.06 191 TYR A CA 1
ATOM 1484 C C . TYR A 1 191 ? 30.952 10.928 -25.967 1.00 89.06 191 TYR A C 1
ATOM 1486 O O . TYR A 1 191 ? 31.801 10.922 -26.858 1.00 89.06 191 TYR A O 1
ATOM 1494 N N . LEU A 1 192 ? 30.642 12.041 -25.294 1.00 89.25 192 LEU A N 1
ATOM 1495 C CA . LEU A 1 192 ? 31.247 13.345 -25.584 1.00 89.25 192 LEU A CA 1
ATOM 1496 C C . LEU A 1 192 ? 32.769 13.322 -25.404 1.00 89.25 192 LEU A C 1
ATOM 1498 O O . LEU A 1 192 ? 33.491 13.841 -26.251 1.00 89.25 192 LEU A O 1
ATOM 1502 N N . GLY A 1 193 ? 33.265 12.673 -24.349 1.00 86.88 193 GLY A N 1
ATOM 1503 C CA . GLY A 1 193 ? 34.695 12.490 -24.126 1.00 86.88 193 GLY A CA 1
ATOM 1504 C C . GLY A 1 193 ? 35.362 11.737 -25.278 1.00 86.88 193 GLY A C 1
ATOM 1505 O O . GLY A 1 193 ? 36.358 12.207 -25.822 1.00 86.88 193 GLY A O 1
ATOM 1506 N N . THR A 1 194 ? 34.790 10.613 -25.719 1.00 85.12 194 THR A N 1
ATOM 1507 C CA . THR A 1 194 ? 35.332 9.881 -26.878 1.00 85.12 194 THR A CA 1
ATOM 1508 C C . THR A 1 194 ? 35.304 10.718 -28.155 1.00 85.12 194 THR A C 1
ATOM 1510 O O . THR A 1 194 ? 36.310 10.778 -28.859 1.00 85.12 194 THR A O 1
ATOM 1513 N N . ALA A 1 195 ? 34.207 11.437 -28.407 1.00 84.88 195 ALA A N 1
ATOM 1514 C CA . ALA A 1 195 ? 34.058 12.288 -29.581 1.00 84.88 195 ALA A CA 1
ATOM 1515 C C . ALA A 1 195 ? 35.105 13.414 -29.636 1.00 84.88 195 ALA A C 1
ATOM 1517 O O . ALA A 1 195 ? 35.631 13.713 -30.706 1.00 84.88 195 ALA A O 1
ATOM 1518 N N . ILE A 1 196 ? 35.423 14.021 -28.487 1.00 87.56 196 ILE A N 1
ATOM 1519 C CA . ILE A 1 196 ? 36.357 15.151 -28.382 1.00 87.56 196 ILE A CA 1
ATOM 1520 C C . ILE A 1 196 ? 37.819 14.688 -28.386 1.00 87.56 196 ILE A C 1
ATOM 1522 O O . ILE A 1 196 ? 38.644 15.286 -29.073 1.00 87.56 196 ILE A O 1
ATOM 1526 N N . PHE A 1 197 ? 38.156 13.648 -27.616 1.00 85.06 197 PHE A N 1
ATOM 1527 C CA . PHE A 1 197 ? 39.552 13.266 -27.361 1.00 85.06 197 PHE A CA 1
ATOM 1528 C C . PHE A 1 197 ? 40.072 12.143 -28.264 1.00 85.06 197 PHE A C 1
ATOM 1530 O O . PHE A 1 197 ? 41.280 12.038 -28.462 1.00 85.06 197 PHE A O 1
ATOM 1537 N N . VAL A 1 198 ? 39.186 11.294 -28.793 1.00 82.50 198 VAL A N 1
ATOM 1538 C CA . VAL A 1 198 ? 39.554 10.115 -29.600 1.00 82.50 198 VAL A CA 1
ATOM 1539 C C . VAL A 1 198 ? 39.081 10.257 -31.052 1.00 82.50 198 VAL A C 1
ATOM 1541 O O . VAL A 1 198 ? 39.703 9.710 -31.961 1.00 82.50 198 VAL A O 1
ATOM 1544 N N . GLY A 1 199 ? 38.019 11.029 -31.299 1.00 79.19 199 GLY A N 1
ATOM 1545 C CA . GLY A 1 199 ? 37.437 11.235 -32.624 1.00 79.19 199 GLY A CA 1
ATOM 1546 C C . GLY A 1 199 ? 36.198 10.365 -32.840 1.00 79.19 199 GLY A C 1
ATOM 1547 O O . GLY A 1 199 ? 35.312 10.327 -31.993 1.00 79.19 199 GLY A O 1
ATOM 1548 N N . LYS A 1 200 ? 36.075 9.684 -33.989 1.00 74.44 200 LYS A N 1
ATOM 1549 C CA . LYS A 1 200 ? 34.860 8.905 -34.294 1.00 74.44 200 LYS A CA 1
ATOM 1550 C C . LYS A 1 200 ? 34.707 7.717 -33.327 1.00 74.44 200 LYS A C 1
ATOM 1552 O O . LYS A 1 200 ? 35.612 6.881 -33.287 1.00 74.44 200 LYS A O 1
ATOM 1557 N N . PRO A 1 201 ? 33.575 7.601 -32.605 1.00 75.12 201 PRO A N 1
ATOM 1558 C CA . PRO A 1 201 ? 33.280 6.422 -31.801 1.00 75.12 201 PRO A CA 1
ATOM 1559 C C . PRO A 1 201 ? 33.307 5.176 -32.690 1.00 75.12 201 PRO A C 1
ATOM 1561 O O . PRO A 1 201 ? 32.700 5.163 -33.761 1.00 75.12 201 PRO A O 1
ATOM 1564 N N . GLY A 1 202 ? 34.058 4.158 -32.271 1.00 81.12 202 GLY A N 1
ATOM 1565 C CA . GLY A 1 202 ? 34.139 2.886 -32.983 1.00 81.12 202 GLY A CA 1
ATOM 1566 C C . GLY A 1 202 ? 32.914 2.000 -32.750 1.00 81.12 202 GLY A C 1
ATOM 1567 O O . GLY A 1 202 ? 31.875 2.440 -32.253 1.00 81.12 202 GLY A O 1
ATOM 1568 N N . ASN A 1 203 ? 33.071 0.716 -33.057 1.00 83.69 203 ASN A N 1
ATOM 1569 C CA . ASN A 1 203 ? 32.068 -0.304 -32.770 1.00 83.69 203 ASN A CA 1
ATOM 1570 C C . ASN A 1 203 ? 32.457 -1.091 -31.516 1.00 83.69 203 ASN A C 1
ATOM 1572 O O . ASN A 1 203 ? 33.632 -1.389 -31.298 1.00 83.69 203 ASN A O 1
ATOM 1576 N N . LEU A 1 204 ? 31.461 -1.456 -30.711 1.00 76.50 204 LEU A N 1
ATOM 1577 C CA . LEU A 1 204 ? 31.598 -2.378 -29.593 1.00 76.50 204 LEU A CA 1
ATOM 1578 C C . LEU A 1 204 ? 30.933 -3.707 -29.984 1.00 76.50 204 LEU A C 1
ATOM 1580 O O . LEU A 1 204 ? 29.722 -3.889 -29.850 1.00 76.50 204 LEU A O 1
ATOM 1584 N N . GLY A 1 205 ? 31.727 -4.638 -30.517 1.00 81.31 205 GLY A N 1
ATOM 1585 C CA . GLY A 1 205 ? 31.200 -5.878 -31.092 1.00 81.31 205 GLY A CA 1
ATOM 1586 C C . GLY A 1 205 ? 30.359 -5.601 -32.351 1.00 81.31 205 GLY A C 1
ATOM 1587 O O . GLY A 1 205 ? 30.840 -4.888 -33.232 1.00 81.31 205 GLY A O 1
ATOM 1588 N N . PRO A 1 206 ? 29.132 -6.151 -32.473 1.00 81.06 206 PRO A N 1
ATOM 1589 C CA . PRO A 1 206 ? 28.287 -5.955 -33.654 1.00 81.06 206 PRO A CA 1
ATOM 1590 C C . PRO A 1 206 ? 27.564 -4.597 -33.686 1.00 81.06 206 PRO A C 1
ATOM 1592 O O . PRO A 1 206 ? 26.943 -4.277 -34.696 1.00 81.06 206 PRO A O 1
ATOM 1595 N N . PHE A 1 207 ? 27.626 -3.804 -32.611 1.00 84.31 207 PHE A N 1
ATOM 1596 C CA . PHE A 1 207 ? 26.894 -2.541 -32.486 1.00 84.31 207 PHE A CA 1
ATOM 1597 C C . PHE A 1 207 ? 27.845 -1.344 -32.496 1.00 84.31 207 PHE A C 1
ATOM 1599 O O . PHE A 1 207 ? 28.937 -1.404 -31.926 1.00 84.31 207 PHE A O 1
ATOM 1606 N N . GLY A 1 208 ? 27.429 -0.234 -33.104 1.00 85.62 208 GLY A N 1
ATOM 1607 C CA . GLY A 1 208 ? 28.165 1.020 -32.991 1.00 85.62 208 GLY A CA 1
ATOM 1608 C C . GLY A 1 208 ? 27.971 1.659 -31.613 1.00 85.62 208 GLY A C 1
ATOM 1609 O O . GLY A 1 208 ? 26.916 1.549 -30.979 1.00 85.62 208 GLY A O 1
ATOM 1610 N N . VAL A 1 209 ? 29.0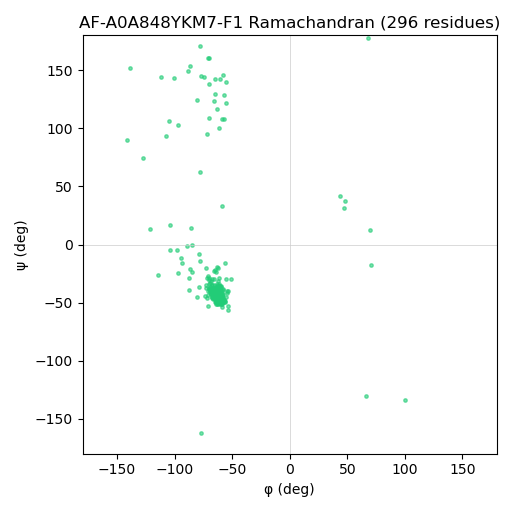26 2.300 -31.101 1.00 86.62 209 VAL A N 1
ATOM 1611 C CA . VAL A 1 209 ? 28.990 2.946 -29.777 1.00 86.62 209 VAL A CA 1
ATOM 1612 C C . VAL A 1 209 ? 27.939 4.058 -29.744 1.00 86.62 209 VAL A C 1
ATOM 1614 O O . VAL A 1 209 ? 27.262 4.230 -28.733 1.00 86.62 209 VAL A O 1
ATOM 1617 N N . THR A 1 210 ? 27.755 4.777 -30.851 1.00 88.38 210 THR A N 1
ATOM 1618 C CA . THR A 1 210 ? 26.740 5.828 -30.984 1.00 88.38 210 THR A CA 1
ATOM 1619 C C . THR A 1 210 ? 25.327 5.279 -30.801 1.00 88.38 210 THR A C 1
ATOM 1621 O O . THR A 1 210 ? 24.531 5.867 -30.070 1.00 88.38 210 THR A O 1
ATOM 1624 N N . GLU A 1 211 ? 25.011 4.141 -31.413 1.00 89.50 211 GLU A N 1
ATOM 1625 C CA . GLU A 1 211 ? 23.714 3.477 -31.310 1.00 89.50 211 GLU A CA 1
ATOM 1626 C C . GLU A 1 211 ? 23.476 2.957 -29.891 1.00 89.50 211 GLU A C 1
ATOM 1628 O O . GLU A 1 211 ? 22.393 3.159 -29.345 1.00 89.50 211 GLU A O 1
ATOM 1633 N N . LEU A 1 212 ? 24.492 2.358 -29.259 1.00 90.50 212 LEU A N 1
ATOM 1634 C CA . LEU A 1 212 ? 24.405 1.885 -27.872 1.00 90.50 212 LEU A CA 1
ATOM 1635 C C . LEU A 1 212 ? 24.190 3.032 -26.882 1.00 90.50 212 LEU A C 1
ATOM 1637 O O . LEU A 1 212 ? 23.351 2.923 -25.987 1.00 90.50 212 LEU A O 1
ATOM 1641 N N . VAL A 1 213 ? 24.918 4.138 -27.046 1.00 91.62 213 VAL A N 1
ATOM 1642 C CA . VAL A 1 213 ? 24.745 5.327 -26.205 1.00 91.62 213 VAL A CA 1
ATOM 1643 C C . VAL A 1 213 ? 23.363 5.926 -26.431 1.00 91.62 213 VAL A C 1
ATOM 1645 O O . VAL A 1 213 ? 22.682 6.203 -25.455 1.00 91.62 213 VAL A O 1
ATOM 1648 N N . THR A 1 214 ? 22.916 6.073 -27.681 1.00 91.69 214 THR A N 1
ATOM 1649 C CA . THR A 1 214 ? 21.582 6.615 -28.006 1.00 91.69 214 THR A CA 1
ATOM 1650 C C . THR A 1 214 ? 20.470 5.744 -27.424 1.00 91.69 214 THR A C 1
ATOM 1652 O O . THR A 1 214 ? 19.506 6.254 -26.856 1.00 91.69 214 THR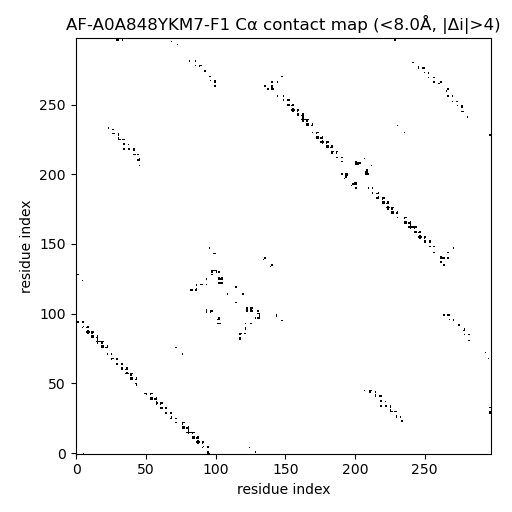 A O 1
ATOM 1655 N N . PHE A 1 215 ? 20.619 4.422 -27.516 1.00 94.06 215 PHE A N 1
ATOM 1656 C CA . PHE A 1 215 ? 19.706 3.469 -26.899 1.00 94.06 215 PHE A CA 1
ATOM 1657 C C . PHE A 1 215 ? 19.658 3.656 -25.378 1.00 94.06 215 PHE A C 1
ATOM 1659 O O . PHE A 1 215 ? 18.578 3.810 -24.810 1.00 94.06 215 PHE A O 1
ATOM 1666 N N . ALA A 1 216 ? 20.817 3.693 -24.714 1.00 94.19 216 ALA A N 1
ATOM 1667 C CA . ALA A 1 216 ? 20.895 3.830 -23.262 1.00 94.19 216 ALA A CA 1
ATOM 1668 C C . ALA A 1 216 ? 20.365 5.185 -22.764 1.00 94.19 216 ALA A C 1
ATOM 1670 O O . ALA A 1 216 ? 19.601 5.225 -21.801 1.00 94.19 216 ALA A O 1
ATOM 1671 N N . THR A 1 217 ? 20.725 6.289 -23.427 1.00 94.69 217 THR A N 1
ATOM 1672 C CA . THR A 1 217 ? 20.343 7.648 -23.014 1.00 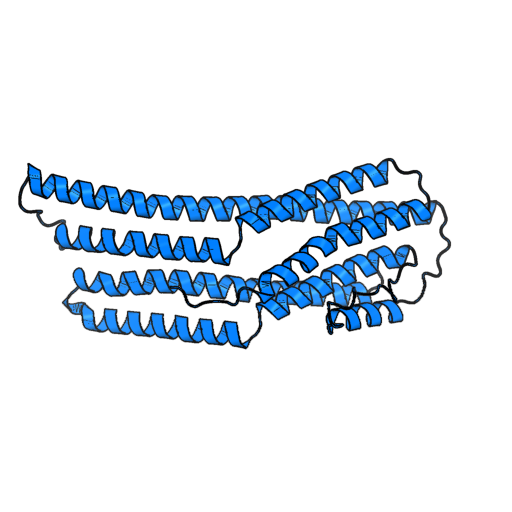94.69 217 THR A CA 1
ATOM 1673 C C . THR A 1 217 ? 18.874 7.962 -23.267 1.00 94.69 217 THR A C 1
ATOM 1675 O O . THR A 1 217 ? 18.332 8.843 -22.604 1.00 94.69 217 THR A O 1
ATOM 1678 N N . ALA A 1 218 ? 18.207 7.227 -24.161 1.00 95.06 218 ALA A N 1
ATOM 1679 C CA . ALA A 1 218 ? 16.758 7.281 -24.325 1.00 95.06 218 ALA A CA 1
ATOM 1680 C C . ALA A 1 218 ? 16.020 6.308 -23.384 1.00 95.06 218 ALA A C 1
ATOM 1682 O O . ALA A 1 218 ? 14.981 6.659 -22.823 1.00 95.06 218 ALA A O 1
ATOM 1683 N N . LEU A 1 219 ? 16.554 5.098 -23.170 1.00 96.62 219 LEU A N 1
ATOM 1684 C CA . LEU A 1 219 ? 15.900 4.072 -22.354 1.00 96.62 219 LEU A CA 1
ATOM 1685 C C . LEU A 1 219 ? 15.934 4.400 -20.859 1.00 96.62 219 LEU A C 1
ATOM 1687 O O . LEU A 1 219 ? 14.925 4.259 -20.172 1.00 96.62 219 LEU A O 1
ATOM 1691 N N . PHE A 1 220 ? 17.085 4.819 -20.334 1.00 97.12 220 PHE A N 1
ATOM 1692 C CA . PHE A 1 220 ? 17.251 5.031 -18.896 1.00 97.12 220 PHE A CA 1
ATOM 1693 C C . PHE A 1 220 ? 16.299 6.103 -18.335 1.00 97.12 220 PHE A C 1
ATOM 1695 O O . PHE A 1 220 ? 15.629 5.806 -17.342 1.00 97.12 220 PHE A O 1
ATOM 1702 N N . PRO A 1 221 ? 16.123 7.290 -18.955 1.00 96.81 221 PRO A N 1
ATOM 1703 C CA . PRO A 1 221 ? 15.129 8.258 -18.492 1.00 96.81 221 PRO A CA 1
ATOM 1704 C C . PRO A 1 221 ? 13.693 7.724 -18.537 1.00 96.81 221 PRO A C 1
ATOM 1706 O O . PRO A 1 221 ? 12.912 8.010 -17.632 1.00 96.81 221 PRO A O 1
ATOM 1709 N N . ALA A 1 222 ? 13.343 6.911 -19.539 1.00 96.19 222 ALA A N 1
ATOM 1710 C CA . ALA A 1 222 ? 12.018 6.300 -19.624 1.00 96.19 222 ALA A CA 1
ATOM 1711 C C . ALA A 1 222 ? 11.770 5.286 -18.495 1.00 96.19 222 ALA A C 1
ATOM 1713 O O . ALA A 1 222 ? 10.699 5.280 -17.886 1.00 96.19 222 ALA A O 1
ATOM 1714 N N . LEU A 1 223 ? 12.771 4.467 -18.155 1.00 97.12 223 LEU A N 1
ATOM 1715 C CA . LEU A 1 223 ? 12.698 3.566 -17.001 1.00 97.12 223 LEU A CA 1
ATOM 1716 C C . LEU A 1 223 ? 12.619 4.345 -15.680 1.00 97.12 223 LEU A C 1
ATOM 1718 O O . LEU A 1 223 ? 11.830 3.986 -14.805 1.00 97.12 223 LEU A O 1
ATOM 1722 N N . ALA A 1 224 ? 13.375 5.439 -15.544 1.00 96.62 224 ALA A N 1
ATOM 1723 C CA . ALA A 1 224 ? 13.296 6.320 -14.381 1.00 96.62 224 ALA A CA 1
ATOM 1724 C C . ALA A 1 224 ? 11.896 6.942 -14.229 1.00 96.62 224 ALA A C 1
ATOM 1726 O O . ALA A 1 224 ? 11.340 6.944 -13.129 1.00 96.62 224 ALA A O 1
ATOM 1727 N N . ALA A 1 225 ? 11.295 7.402 -15.331 1.00 95.88 225 ALA A N 1
ATOM 1728 C CA . ALA A 1 225 ? 9.933 7.933 -15.358 1.00 95.88 225 ALA A CA 1
ATOM 1729 C C . ALA A 1 225 ? 8.891 6.868 -14.973 1.00 95.88 225 ALA A C 1
ATOM 1731 O O . ALA A 1 225 ? 8.011 7.137 -14.154 1.00 95.88 225 ALA A O 1
ATOM 1732 N N . ALA A 1 226 ? 9.028 5.635 -15.471 1.00 95.81 226 ALA A N 1
ATOM 1733 C CA . ALA A 1 226 ? 8.153 4.525 -15.095 1.00 95.81 226 ALA A CA 1
ATOM 1734 C C . ALA A 1 226 ? 8.232 4.204 -13.589 1.00 95.81 226 ALA A C 1
ATOM 1736 O O . ALA A 1 226 ? 7.201 4.068 -12.927 1.00 95.81 226 ALA A O 1
ATOM 1737 N N . LEU A 1 227 ? 9.441 4.138 -13.018 1.00 96.12 227 LEU A N 1
ATOM 1738 C CA . LEU A 1 227 ? 9.636 3.928 -11.577 1.00 96.12 227 LEU A CA 1
ATOM 1739 C C . LEU A 1 227 ? 9.070 5.080 -10.740 1.00 96.12 227 LEU A C 1
ATOM 1741 O O . LEU A 1 227 ? 8.455 4.845 -9.696 1.00 96.12 227 LEU A O 1
ATOM 1745 N N . TYR A 1 228 ? 9.244 6.320 -11.200 1.00 94.38 228 TYR A N 1
ATOM 1746 C CA . TYR A 1 228 ? 8.643 7.491 -10.570 1.00 94.38 228 TYR A CA 1
ATOM 1747 C C . TYR A 1 228 ? 7.111 7.409 -10.580 1.00 94.38 228 TYR A C 1
ATOM 1749 O O . TYR A 1 228 ? 6.484 7.646 -9.547 1.00 94.38 228 TYR A O 1
ATOM 1757 N N . GLY A 1 229 ? 6.517 6.996 -11.702 1.00 92.75 229 GLY A N 1
ATOM 1758 C CA . GLY A 1 229 ? 5.081 6.758 -11.827 1.00 92.75 229 GLY A CA 1
ATOM 1759 C C . GLY A 1 229 ? 4.565 5.716 -10.832 1.00 92.75 229 GLY A C 1
ATOM 1760 O O . GLY A 1 229 ? 3.600 5.978 -10.115 1.00 92.75 229 GLY A O 1
ATOM 1761 N N . ILE A 1 230 ? 5.263 4.580 -10.690 1.00 93.81 230 ILE A N 1
ATOM 1762 C CA . ILE A 1 230 ? 4.951 3.561 -9.669 1.00 93.81 230 ILE A CA 1
ATOM 1763 C C . ILE A 1 230 ? 5.019 4.160 -8.260 1.00 93.81 230 ILE A C 1
ATOM 1765 O O . ILE A 1 230 ? 4.128 3.921 -7.443 1.00 93.81 230 ILE A O 1
ATOM 1769 N N . ARG A 1 231 ? 6.062 4.947 -7.969 1.00 93.50 231 ARG A N 1
ATOM 1770 C CA . ARG A 1 231 ? 6.270 5.567 -6.655 1.00 93.50 231 ARG A CA 1
ATOM 1771 C C . ARG A 1 231 ? 5.157 6.550 -6.299 1.00 93.50 231 ARG A C 1
ATOM 1773 O O . ARG A 1 231 ? 4.680 6.529 -5.167 1.00 93.50 231 ARG A O 1
ATOM 1780 N N . MET A 1 232 ? 4.749 7.383 -7.254 1.00 89.94 232 MET A N 1
ATOM 1781 C CA . MET A 1 232 ? 3.687 8.372 -7.066 1.00 89.94 232 MET A CA 1
ATOM 1782 C C . MET A 1 232 ? 2.315 7.720 -6.945 1.00 89.94 232 MET A C 1
ATOM 1784 O O . MET A 1 232 ? 1.557 8.064 -6.042 1.00 89.94 232 MET A O 1
ATOM 1788 N N . GLN A 1 233 ? 2.014 6.737 -7.796 1.00 88.38 233 GLN A N 1
ATOM 1789 C CA . GLN A 1 233 ? 0.729 6.042 -7.760 1.00 88.38 233 GLN A CA 1
ATOM 1790 C C . GLN A 1 233 ? 0.566 5.171 -6.505 1.00 88.38 233 GLN A C 1
ATOM 1792 O O . GLN A 1 233 ? -0.548 4.985 -6.021 1.00 88.38 233 GLN A O 1
ATOM 1797 N N . GLY A 1 234 ? 1.668 4.628 -5.978 1.00 88.25 234 GLY A N 1
ATOM 1798 C CA . GLY A 1 234 ? 1.666 3.791 -4.779 1.00 88.25 234 GLY A CA 1
ATOM 1799 C C . GLY A 1 234 ? 1.551 4.547 -3.451 1.00 88.25 234 GLY A C 1
ATOM 1800 O O . GLY A 1 234 ? 1.305 3.899 -2.437 1.00 88.25 234 GLY A O 1
ATOM 1801 N N . ASP A 1 235 ? 1.741 5.874 -3.436 1.00 89.50 235 ASP A N 1
ATOM 1802 C CA . ASP A 1 235 ? 1.731 6.732 -2.233 1.00 89.50 235 ASP A CA 1
ATOM 1803 C C . ASP A 1 235 ? 2.497 6.127 -1.030 1.00 89.50 235 ASP A C 1
ATOM 1805 O O . ASP A 1 235 ? 2.053 6.134 0.125 1.00 89.50 235 ASP A O 1
ATOM 1809 N N . PHE A 1 236 ? 3.662 5.529 -1.314 1.00 91.88 236 PHE A N 1
ATOM 1810 C CA . PHE A 1 236 ? 4.430 4.752 -0.337 1.00 91.88 236 PHE A CA 1
ATOM 1811 C C . PHE A 1 236 ? 4.917 5.613 0.835 1.00 91.88 236 PHE A C 1
ATOM 1813 O O . PHE A 1 236 ? 4.854 5.189 1.988 1.00 91.88 236 PHE A O 1
ATOM 1820 N N . ALA A 1 237 ? 5.372 6.838 0.553 1.00 91.62 237 ALA A N 1
ATOM 1821 C CA . ALA A 1 237 ? 5.881 7.753 1.571 1.00 91.62 237 ALA A CA 1
ATOM 1822 C C . ALA A 1 237 ? 4.787 8.157 2.571 1.00 91.62 237 ALA A C 1
ATOM 1824 O O . ALA A 1 237 ? 4.972 7.985 3.776 1.00 91.62 237 ALA A O 1
ATOM 1825 N N . ALA A 1 238 ? 3.626 8.611 2.089 1.00 90.75 238 ALA A N 1
ATOM 1826 C CA . ALA A 1 238 ? 2.557 9.024 2.990 1.00 90.75 238 ALA A CA 1
ATOM 1827 C C . ALA A 1 238 ? 1.937 7.822 3.721 1.00 90.75 238 ALA A C 1
ATOM 1829 O O . ALA A 1 238 ? 1.589 7.928 4.894 1.00 90.75 238 ALA A O 1
ATOM 1830 N N . THR A 1 239 ? 1.860 6.647 3.082 1.00 90.69 239 THR A N 1
ATOM 1831 C CA . THR A 1 239 ? 1.409 5.412 3.754 1.00 90.69 239 THR A CA 1
ATOM 1832 C C . THR A 1 239 ? 2.363 4.992 4.877 1.00 90.69 239 THR A C 1
ATOM 1834 O O . THR A 1 239 ? 1.910 4.593 5.954 1.00 90.69 239 THR A O 1
ATOM 1837 N N . SER A 1 240 ? 3.676 5.119 4.658 1.00 94.25 240 SER A N 1
ATOM 1838 C CA . SER A 1 240 ? 4.694 4.876 5.685 1.00 94.25 240 SER A CA 1
ATOM 1839 C C . SER A 1 240 ? 4.528 5.817 6.876 1.00 94.25 240 SER A C 1
ATOM 1841 O O . SER A 1 240 ? 4.532 5.373 8.025 1.00 94.25 240 SER A O 1
ATOM 1843 N N . GLU A 1 241 ? 4.379 7.115 6.615 1.00 94.06 241 GLU A N 1
ATOM 1844 C CA . GLU A 1 241 ? 4.220 8.127 7.658 1.00 94.06 241 GLU A CA 1
ATOM 1845 C C . GLU A 1 241 ? 2.952 7.880 8.484 1.00 94.06 241 GLU A C 1
ATOM 1847 O O . GLU A 1 241 ? 3.031 7.770 9.710 1.00 94.06 241 GLU A O 1
ATOM 1852 N N . ARG A 1 242 ? 1.806 7.682 7.816 1.00 92.00 242 ARG A N 1
ATOM 1853 C CA . ARG A 1 242 ? 0.523 7.370 8.467 1.00 92.00 242 ARG A CA 1
ATOM 1854 C C . ARG A 1 242 ? 0.614 6.126 9.344 1.00 92.00 242 ARG A C 1
ATOM 1856 O O . ARG A 1 242 ? 0.234 6.179 10.510 1.00 92.00 242 ARG A O 1
ATOM 1863 N N . SER A 1 243 ? 1.183 5.037 8.824 1.00 94.06 243 SER A N 1
ATOM 1864 C CA . SER A 1 243 ? 1.340 3.797 9.597 1.00 94.06 243 SER A CA 1
ATOM 1865 C C . SER A 1 243 ? 2.231 4.004 10.826 1.00 94.06 243 SER A C 1
ATOM 1867 O O . SER A 1 243 ? 1.908 3.526 11.909 1.00 94.06 243 SER A O 1
ATOM 1869 N N . THR A 1 244 ? 3.298 4.799 10.702 1.00 96.44 244 THR A N 1
ATOM 1870 C CA . THR A 1 244 ? 4.173 5.136 11.837 1.00 96.44 244 THR A CA 1
ATOM 1871 C C . THR A 1 244 ? 3.430 5.939 12.913 1.00 96.44 244 THR A C 1
ATOM 1873 O O . THR A 1 244 ? 3.657 5.740 14.107 1.00 96.44 244 THR A O 1
ATOM 1876 N N . VAL A 1 245 ? 2.554 6.868 12.514 1.00 95.75 245 VAL A N 1
ATOM 1877 C CA . VAL A 1 245 ? 1.731 7.649 13.450 1.00 95.75 245 VAL A CA 1
ATOM 1878 C C . VAL A 1 245 ? 0.714 6.756 14.160 1.00 95.75 245 VAL A C 1
ATOM 1880 O O . VAL A 1 245 ? 0.601 6.842 15.382 1.00 95.75 245 VAL A O 1
ATOM 1883 N N . ILE A 1 246 ? 0.026 5.871 13.432 1.00 95.31 246 ILE A N 1
ATOM 1884 C CA . ILE A 1 246 ? -0.955 4.938 14.006 1.00 95.31 246 ILE A CA 1
ATOM 1885 C C . ILE A 1 246 ? -0.284 4.005 15.015 1.00 95.31 246 ILE A C 1
ATOM 1887 O O . ILE A 1 246 ? -0.753 3.908 16.146 1.00 95.31 246 ILE A O 1
ATOM 1891 N N . ALA A 1 247 ? 0.851 3.391 14.662 1.00 97.06 247 ALA A N 1
ATOM 1892 C CA . ALA A 1 247 ? 1.607 2.534 15.577 1.00 97.06 247 ALA A CA 1
ATOM 1893 C C . ALA A 1 247 ? 1.973 3.265 16.881 1.00 97.06 247 ALA A C 1
ATOM 1895 O O . ALA A 1 247 ? 1.734 2.756 17.975 1.00 97.06 247 ALA A O 1
ATOM 1896 N N . ARG A 1 248 ? 2.457 4.512 16.783 1.00 97.25 248 ARG A N 1
ATOM 1897 C CA . ARG A 1 248 ? 2.754 5.346 17.960 1.00 97.25 248 ARG A CA 1
ATOM 1898 C C . ARG A 1 248 ? 1.513 5.637 18.805 1.00 97.25 248 ARG A C 1
ATOM 1900 O O . ARG A 1 248 ? 1.587 5.572 20.030 1.00 97.25 248 ARG A O 1
ATOM 1907 N N . GLN A 1 249 ? 0.384 5.965 18.180 1.00 97.69 249 GLN A N 1
ATOM 1908 C CA . GLN A 1 249 ? -0.873 6.225 18.889 1.00 97.69 249 GLN A CA 1
ATOM 1909 C C . GLN A 1 249 ? -1.409 4.967 19.586 1.00 97.69 249 GLN A C 1
ATOM 1911 O O . GLN A 1 249 ? -1.876 5.053 20.722 1.00 97.69 249 GLN A O 1
ATOM 1916 N N . LEU A 1 250 ? -1.297 3.802 18.943 1.00 97.94 250 LEU A N 1
ATOM 1917 C CA . LEU A 1 250 ? -1.659 2.507 19.518 1.00 97.94 250 LEU A CA 1
ATOM 1918 C C . LEU A 1 250 ? -0.762 2.150 20.708 1.00 97.94 250 LEU A C 1
ATOM 1920 O O . LEU A 1 250 ? -1.281 1.799 21.765 1.00 97.94 250 LEU A O 1
ATOM 1924 N N . ALA A 1 251 ? 0.555 2.341 20.597 1.00 97.38 251 ALA A N 1
ATOM 1925 C CA . ALA A 1 251 ? 1.488 2.128 21.704 1.00 97.38 251 ALA A CA 1
ATOM 1926 C C . ALA A 1 251 ? 1.181 3.041 22.908 1.00 97.38 251 ALA A C 1
ATOM 1928 O O . ALA A 1 251 ? 1.163 2.595 24.055 1.00 97.38 251 ALA A O 1
ATOM 1929 N N . GLN A 1 252 ? 0.861 4.316 22.661 1.00 97.88 252 GLN A N 1
ATOM 1930 C CA . GLN A 1 252 ? 0.432 5.238 23.719 1.00 97.88 252 GLN A CA 1
ATOM 1931 C C . GLN A 1 252 ? -0.886 4.800 24.368 1.00 97.88 252 GLN A C 1
ATOM 1933 O O . GLN A 1 252 ? -1.021 4.866 25.593 1.00 97.88 252 GLN A O 1
ATOM 1938 N N . LEU A 1 253 ? -1.853 4.344 23.564 1.00 98.06 253 LEU A N 1
ATOM 1939 C CA . LEU A 1 253 ? -3.132 3.840 24.054 1.00 98.06 253 LEU A CA 1
ATOM 1940 C C . LEU A 1 253 ? -2.944 2.584 24.914 1.00 98.06 253 LEU A C 1
ATOM 1942 O O . LEU A 1 253 ? -3.536 2.496 25.989 1.00 98.06 253 LEU A O 1
ATOM 1946 N N . ARG A 1 254 ? -2.076 1.663 24.487 1.00 98.25 254 ARG A N 1
ATOM 1947 C CA . ARG A 1 254 ? -1.693 0.460 25.233 1.00 98.25 254 ARG A CA 1
ATOM 1948 C C . ARG A 1 254 ? -1.205 0.807 26.639 1.00 98.25 254 ARG A C 1
ATOM 1950 O O . ARG A 1 254 ? -1.797 0.374 27.625 1.00 98.25 254 ARG A O 1
ATOM 1957 N N . SER A 1 255 ? -0.187 1.666 26.740 1.00 97.88 255 SER A N 1
ATOM 1958 C CA . SER A 1 255 ? 0.370 2.096 28.031 1.00 97.88 255 SER A CA 1
ATOM 1959 C C . SER A 1 255 ? -0.624 2.889 28.883 1.00 97.88 255 SER A C 1
ATOM 1961 O O . SER A 1 255 ? -0.467 2.986 30.101 1.00 97.88 255 SER A O 1
ATOM 1963 N N . ALA A 1 256 ? -1.628 3.522 28.273 1.00 97.56 256 ALA A N 1
ATOM 1964 C CA . ALA A 1 256 ? -2.706 4.170 29.009 1.00 97.56 256 ALA A CA 1
ATOM 1965 C C . ALA A 1 256 ? -3.671 3.135 29.615 1.00 97.56 256 ALA A C 1
ATOM 1967 O O . ALA A 1 256 ? -3.986 3.234 30.796 1.00 97.56 256 ALA A O 1
ATOM 1968 N N . ILE A 1 257 ? -4.065 2.109 28.853 1.00 97.56 257 ILE A N 1
ATOM 1969 C CA . ILE A 1 257 ? -4.937 1.018 29.324 1.00 97.56 257 ILE A CA 1
ATOM 1970 C C . ILE A 1 257 ? -4.295 0.231 30.477 1.00 97.56 257 ILE A C 1
ATOM 1972 O O . ILE A 1 257 ? -4.992 -0.164 31.410 1.00 97.56 257 ILE A O 1
ATOM 1976 N N . GLU A 1 258 ? -2.980 0.007 30.438 1.00 96.62 258 GLU A N 1
ATOM 1977 C CA . GLU A 1 258 ? -2.262 -0.703 31.510 1.00 96.62 258 GLU A CA 1
ATOM 1978 C C . GLU A 1 258 ? -2.228 0.076 32.829 1.00 96.62 258 GLU A C 1
ATOM 1980 O O . GLU A 1 258 ? -2.284 -0.525 33.902 1.00 96.62 258 GLU A O 1
ATOM 1985 N N . ARG A 1 259 ? -2.140 1.409 32.754 1.00 96.56 259 ARG A N 1
ATOM 1986 C CA . ARG A 1 259 ? -2.096 2.291 33.931 1.00 96.56 259 ARG A CA 1
ATOM 1987 C C . ARG A 1 259 ? -3.475 2.635 34.475 1.00 96.56 259 ARG A C 1
ATOM 1989 O O . ARG A 1 259 ? -3.584 3.020 35.638 1.00 96.56 259 ARG A O 1
ATOM 1996 N N . ASP A 1 260 ? -4.507 2.546 33.645 1.00 96.19 260 ASP A N 1
ATOM 1997 C CA . ASP A 1 260 ? -5.864 2.865 34.057 1.00 96.19 260 ASP A CA 1
ATOM 1998 C C . ASP A 1 260 ? -6.360 1.887 35.138 1.00 96.19 260 ASP A C 1
ATOM 2000 O O . ASP A 1 260 ? -6.104 0.677 35.068 1.00 96.19 260 ASP A O 1
ATOM 2004 N N . PRO A 1 261 ? -7.130 2.377 36.127 1.00 96.00 261 PRO A N 1
ATOM 2005 C CA . PRO A 1 261 ? -7.833 1.488 37.035 1.00 96.00 261 PRO A CA 1
ATOM 2006 C C . PRO A 1 261 ? -8.810 0.615 36.242 1.00 96.00 261 PRO A C 1
ATOM 2008 O O . PRO A 1 261 ? -9.460 1.081 35.300 1.00 96.00 261 PRO A O 1
ATOM 2011 N N . LEU A 1 262 ? -8.941 -0.652 36.640 1.00 96.31 262 LEU A N 1
ATOM 2012 C CA . LEU A 1 262 ? -9.843 -1.583 35.974 1.00 96.31 262 LEU A CA 1
ATOM 2013 C C . LEU A 1 262 ? -11.302 -1.230 36.295 1.00 96.31 262 LEU A C 1
ATOM 2015 O O . LEU A 1 262 ? -11.846 -1.625 37.327 1.00 96.31 262 LEU A O 1
ATOM 2019 N N . SER A 1 263 ? -11.926 -0.466 35.398 1.00 95.75 263 SER A N 1
ATOM 2020 C CA . SER A 1 263 ? -13.339 -0.107 35.463 1.00 95.75 263 SER A CA 1
ATOM 2021 C C . SER A 1 263 ? -13.996 -0.164 34.086 1.00 95.75 263 SER A C 1
ATOM 2023 O O . SER A 1 263 ? -13.360 0.037 33.049 1.00 95.75 263 SER A O 1
ATOM 2025 N N . TYR A 1 264 ? -15.301 -0.428 34.085 1.00 94.25 264 TYR A N 1
ATOM 2026 C CA . TYR A 1 264 ? -16.109 -0.481 32.870 1.00 94.25 264 TYR A CA 1
ATOM 2027 C C . TYR A 1 264 ? -16.068 0.842 32.090 1.00 94.25 264 TYR A C 1
ATOM 2029 O O . TYR A 1 264 ? -15.849 0.838 30.881 1.00 94.25 264 TYR A O 1
ATOM 2037 N N . GLU A 1 265 ? -16.202 1.977 32.782 1.00 94.25 265 GLU A N 1
ATOM 2038 C CA . GLU A 1 265 ? -16.173 3.312 32.170 1.00 94.25 265 GLU A CA 1
ATOM 2039 C C . GLU A 1 265 ? -14.847 3.596 31.458 1.00 94.25 265 GLU A C 1
ATOM 2041 O O . GLU A 1 265 ? -14.845 4.104 30.335 1.00 94.25 265 GLU A O 1
ATOM 2046 N N . ARG A 1 266 ? -13.718 3.218 32.076 1.00 96.00 266 ARG A N 1
ATOM 2047 C CA . ARG A 1 266 ? -12.390 3.396 31.476 1.00 96.00 266 ARG A CA 1
ATOM 2048 C C . ARG A 1 266 ? -12.213 2.519 30.248 1.00 96.00 266 ARG A C 1
ATOM 2050 O O . ARG A 1 266 ? -11.786 3.017 29.213 1.00 96.00 266 ARG A O 1
ATOM 2057 N N . LEU A 1 267 ? -12.602 1.247 30.312 1.00 95.38 267 LEU A N 1
ATOM 2058 C CA . LEU A 1 267 ? -12.519 0.357 29.149 1.00 95.38 267 LEU A CA 1
ATOM 2059 C C . LEU A 1 267 ? -13.410 0.826 27.995 1.00 95.38 267 LEU A C 1
ATOM 2061 O O . LEU A 1 267 ? -13.014 0.728 26.836 1.00 95.38 267 LEU A O 1
ATOM 2065 N N . ILE A 1 268 ? -14.574 1.397 28.296 1.00 93.94 268 ILE A N 1
ATOM 2066 C CA . ILE A 1 268 ? -15.446 2.027 27.304 1.00 93.94 268 ILE A CA 1
ATOM 2067 C C . ILE A 1 268 ? -14.765 3.204 26.606 1.00 93.94 268 ILE A C 1
ATOM 2069 O O . ILE A 1 268 ? -14.819 3.297 25.379 1.00 93.94 268 ILE A O 1
ATOM 2073 N N . ASP A 1 269 ? -14.149 4.102 27.371 1.00 94.31 269 ASP A N 1
ATOM 2074 C CA . ASP A 1 269 ? -13.459 5.274 26.835 1.00 94.31 269 ASP A CA 1
ATOM 2075 C C . ASP A 1 269 ? -12.283 4.854 25.941 1.00 94.31 269 ASP A C 1
ATOM 2077 O O . ASP A 1 269 ? -12.158 5.289 24.794 1.00 94.31 269 ASP A O 1
ATOM 2081 N N . ARG A 1 270 ? -11.488 3.887 26.410 1.00 95.69 270 ARG A N 1
ATOM 2082 C CA . ARG A 1 270 ? -10.367 3.322 25.650 1.00 95.69 270 ARG A CA 1
ATOM 2083 C C . ARG A 1 270 ? -10.815 2.568 24.404 1.00 95.69 270 ARG A C 1
ATOM 2085 O O . ARG A 1 270 ? -10.180 2.716 23.364 1.00 95.69 270 ARG A O 1
ATOM 2092 N N . SER A 1 271 ? -11.935 1.847 24.460 1.00 94.38 271 SER A N 1
ATOM 2093 C CA . SER A 1 271 ? -12.530 1.200 23.286 1.00 94.38 271 SER A CA 1
ATOM 2094 C C . SER A 1 271 ? -12.953 2.215 22.224 1.00 94.38 271 SER A C 1
ATOM 2096 O O . SER A 1 271 ? -12.779 1.952 21.035 1.00 94.38 271 SER A O 1
ATOM 2098 N N . ARG A 1 272 ? -13.510 3.367 22.622 1.00 92.25 272 ARG A N 1
ATOM 2099 C CA . ARG A 1 272 ? -13.861 4.439 21.676 1.00 92.25 272 ARG A CA 1
ATOM 2100 C C . ARG A 1 272 ? -12.613 5.051 21.064 1.00 92.25 272 ARG A C 1
ATOM 2102 O O . ARG A 1 272 ? -12.539 5.166 19.845 1.00 92.25 272 ARG A O 1
ATOM 2109 N N . ARG A 1 273 ? -11.606 5.345 21.891 1.00 94.25 273 ARG A N 1
ATOM 2110 C CA . ARG A 1 273 ? -10.328 5.886 21.426 1.00 94.25 273 ARG A CA 1
ATOM 2111 C C . ARG A 1 273 ? -9.606 4.944 20.461 1.00 94.25 273 ARG A C 1
ATOM 2113 O O . ARG A 1 273 ? -9.042 5.405 19.475 1.00 94.25 273 ARG A O 1
ATOM 2120 N N . LEU A 1 274 ? -9.649 3.636 20.717 1.00 94.56 274 LEU A N 1
ATOM 2121 C CA . LEU A 1 274 ? -9.146 2.624 19.788 1.00 94.56 274 LEU A CA 1
ATOM 2122 C C . LEU A 1 274 ? -9.859 2.722 18.436 1.00 94.56 274 LEU A C 1
ATOM 2124 O O . LEU A 1 274 ? -9.207 2.763 17.396 1.00 94.56 274 LEU A O 1
ATOM 2128 N N . GLY A 1 275 ? -11.192 2.813 18.458 1.00 91.06 275 GLY A N 1
ATOM 2129 C CA . GLY A 1 275 ? -11.996 2.979 17.252 1.00 91.06 275 GLY A CA 1
ATOM 2130 C C . GLY A 1 275 ? -11.665 4.252 16.473 1.00 91.06 275 GLY A C 1
ATOM 2131 O O . GLY A 1 275 ? -11.542 4.192 15.254 1.00 91.06 275 GLY A O 1
ATOM 2132 N N . GLU A 1 276 ? -11.463 5.380 17.160 1.00 89.56 276 GLU A N 1
ATOM 2133 C CA . GLU A 1 276 ? -11.022 6.638 16.541 1.00 89.56 276 GLU A CA 1
ATOM 2134 C C . GLU A 1 276 ? -9.681 6.471 15.822 1.00 89.56 276 GLU A C 1
ATOM 2136 O O . GLU A 1 276 ? -9.568 6.844 14.658 1.00 89.56 276 GLU A O 1
ATOM 2141 N N . ILE A 1 277 ? -8.683 5.876 16.485 1.00 92.12 277 ILE A N 1
ATOM 2142 C CA . ILE A 1 277 ? -7.345 5.670 15.910 1.00 92.12 277 ILE A CA 1
ATOM 2143 C C . ILE A 1 277 ? -7.419 4.749 14.685 1.00 92.12 277 ILE A C 1
ATOM 2145 O O . ILE A 1 277 ? -6.887 5.088 13.629 1.00 92.12 277 ILE A O 1
ATOM 2149 N N . MET A 1 278 ? -8.109 3.610 14.798 1.00 89.50 278 MET A N 1
ATOM 2150 C CA . MET A 1 278 ? -8.181 2.612 13.724 1.00 89.50 278 MET A CA 1
ATOM 2151 C C . MET A 1 278 ? -9.011 3.075 12.516 1.00 89.50 278 MET A C 1
ATOM 2153 O O . MET A 1 278 ? -8.728 2.678 11.388 1.00 89.50 278 MET A O 1
ATOM 2157 N N . LEU A 1 279 ? -10.031 3.919 12.716 1.00 86.38 279 LEU A N 1
ATOM 2158 C CA . LEU A 1 279 ? -10.884 4.413 11.623 1.00 86.38 279 LEU A CA 1
ATOM 2159 C C . LEU A 1 279 ? -10.427 5.753 11.032 1.00 86.38 279 LEU A C 1
ATOM 2161 O O . LEU A 1 279 ? -10.863 6.089 9.926 1.00 86.38 279 LEU A O 1
ATOM 2165 N N . ALA A 1 280 ? -9.554 6.501 11.717 1.00 80.62 280 ALA A N 1
ATOM 2166 C CA . ALA A 1 280 ? -9.071 7.804 11.254 1.00 80.62 280 ALA A CA 1
ATOM 2167 C C . ALA A 1 280 ? -8.463 7.736 9.846 1.00 80.62 280 ALA A C 1
ATOM 2169 O O . ALA A 1 280 ? -8.750 8.590 9.004 1.00 80.62 280 ALA A O 1
ATOM 2170 N N . GLU A 1 281 ? -7.681 6.690 9.559 1.00 72.19 281 GLU A N 1
ATOM 2171 C CA . GLU A 1 281 ? -7.057 6.514 8.248 1.00 72.19 281 GLU A CA 1
ATOM 2172 C C . GLU A 1 281 ? -8.112 6.373 7.144 1.00 72.19 281 GLU A C 1
ATOM 2174 O O . GLU A 1 281 ? -8.103 7.115 6.164 1.00 72.19 281 GLU A O 1
ATOM 2179 N N . ILE A 1 282 ? -9.076 5.473 7.314 1.00 73.06 282 ILE A N 1
ATOM 2180 C CA . ILE A 1 282 ? -10.092 5.195 6.292 1.00 73.06 282 ILE A CA 1
ATOM 2181 C C . ILE A 1 282 ? -10.908 6.449 5.947 1.00 73.06 282 ILE A C 1
ATOM 2183 O O . ILE A 1 282 ? -11.267 6.661 4.784 1.00 73.06 282 ILE A O 1
ATOM 2187 N N . HIS A 1 283 ? -11.191 7.291 6.943 1.00 65.88 283 HIS A N 1
ATOM 2188 C CA . HIS A 1 283 ? -11.894 8.551 6.730 1.00 65.88 283 HIS A CA 1
ATOM 2189 C C . HIS A 1 283 ? -11.048 9.545 5.917 1.00 65.88 283 HIS A C 1
ATOM 2191 O O . HIS A 1 283 ? -11.532 10.118 4.940 1.00 65.88 283 HIS A O 1
ATOM 2197 N N . GLN A 1 284 ? -9.762 9.681 6.251 1.00 62.53 284 GLN A N 1
ATOM 2198 C CA . GLN A 1 284 ? -8.835 10.567 5.544 1.00 62.53 284 GLN A CA 1
ATOM 2199 C C . GLN A 1 284 ? -8.593 10.130 4.089 1.00 62.53 284 GLN A C 1
ATOM 2201 O O . GLN A 1 284 ? -8.534 10.970 3.189 1.00 62.53 284 GLN A O 1
ATOM 2206 N N . TRP A 1 285 ? -8.511 8.823 3.829 1.00 62.03 285 TRP A N 1
ATOM 2207 C CA . TRP A 1 285 ? -8.364 8.287 2.472 1.00 62.03 285 TRP A CA 1
ATOM 2208 C C . TRP A 1 285 ? -9.574 8.602 1.585 1.00 62.03 285 TRP A C 1
ATOM 2210 O O . TRP A 1 285 ? -9.404 8.920 0.409 1.00 62.03 285 TRP A O 1
ATOM 2220 N N . ARG A 1 286 ? -10.793 8.574 2.139 1.00 62.78 286 ARG A N 1
ATOM 2221 C CA . ARG A 1 286 ? -12.012 8.909 1.386 1.00 62.78 286 ARG A CA 1
ATOM 2222 C C . ARG A 1 286 ? -11.997 10.359 0.897 1.00 62.78 286 ARG A C 1
ATOM 2224 O O . ARG A 1 286 ? -12.309 10.605 -0.261 1.00 62.78 286 ARG A O 1
ATOM 2231 N N . LEU A 1 287 ? -11.560 11.285 1.752 1.00 58.38 287 LEU A N 1
ATOM 2232 C CA . LEU A 1 287 ? -11.461 12.710 1.425 1.00 58.38 287 LEU A CA 1
ATOM 2233 C C . LEU A 1 287 ? -10.387 13.003 0.365 1.00 58.38 287 LEU A C 1
ATOM 2235 O O . LEU A 1 287 ? -10.565 13.890 -0.463 1.00 58.38 287 LEU A O 1
ATOM 2239 N N . HIS A 1 288 ? -9.272 12.266 0.368 1.00 54.53 288 HIS A N 1
ATOM 2240 C CA . HIS A 1 288 ? -8.177 12.518 -0.574 1.00 54.53 288 HIS A CA 1
ATOM 2241 C C . HIS A 1 288 ? -8.448 11.945 -1.978 1.00 54.53 288 HIS A C 1
ATOM 2243 O O . HIS A 1 288 ? -8.091 12.570 -2.975 1.00 54.53 288 HIS A O 1
ATOM 2249 N N . TYR A 1 289 ? -9.099 10.784 -2.094 1.00 54.75 289 TYR A N 1
ATOM 2250 C CA . TYR A 1 289 ? -9.190 10.057 -3.371 1.00 54.75 289 TYR A CA 1
ATOM 2251 C C . TYR A 1 289 ? -10.439 10.331 -4.213 1.00 54.75 289 TYR A C 1
ATOM 2253 O O . TYR A 1 289 ? -10.407 10.050 -5.411 1.00 54.75 289 TYR A O 1
ATOM 2261 N N . GLU A 1 290 ? -11.470 10.993 -3.675 1.00 52.69 290 GLU A N 1
ATOM 2262 C CA . GLU A 1 290 ? -12.485 11.646 -4.526 1.00 52.69 290 GLU A CA 1
ATOM 2263 C C . GLU A 1 290 ? -11.846 12.656 -5.507 1.00 52.69 290 GLU A C 1
ATOM 2265 O O . GLU A 1 290 ? -12.455 13.013 -6.512 1.00 52.69 290 GLU A O 1
ATOM 2270 N N . THR A 1 291 ? -10.585 13.055 -5.277 1.00 43.06 291 THR A N 1
ATOM 2271 C CA . THR A 1 291 ? -9.866 14.051 -6.083 1.00 43.06 291 THR A CA 1
ATOM 2272 C C . THR A 1 291 ? -8.808 13.495 -7.057 1.00 43.06 291 THR A C 1
ATOM 2274 O O . THR A 1 291 ? -8.250 14.280 -7.824 1.00 43.06 291 THR A O 1
ATOM 2277 N N . ARG A 1 292 ? -8.510 12.177 -7.086 1.00 49.50 292 ARG A N 1
ATOM 2278 C CA . ARG A 1 292 ? -7.451 11.593 -7.955 1.00 49.50 292 ARG A CA 1
ATOM 2279 C C . ARG A 1 292 ? -7.816 10.222 -8.568 1.00 49.50 292 ARG A C 1
ATOM 2281 O O . ARG A 1 292 ? -7.497 9.190 -7.975 1.00 49.50 292 ARG A O 1
ATOM 2288 N N . PRO A 1 293 ? -8.445 10.167 -9.759 1.00 54.19 293 PRO A N 1
ATOM 2289 C CA . PRO A 1 293 ? -8.642 8.909 -10.483 1.00 54.19 293 PRO A CA 1
ATOM 2290 C C . PRO A 1 293 ? -7.321 8.343 -11.041 1.00 54.19 293 PRO A C 1
ATOM 2292 O O . PRO A 1 293 ? -6.345 9.069 -11.216 1.00 54.19 293 PRO A O 1
ATOM 2295 N N . LEU A 1 294 ? -7.308 7.042 -11.363 1.00 51.31 294 LEU A N 1
ATOM 2296 C CA . LEU A 1 294 ? -6.228 6.388 -12.118 1.00 51.31 294 LEU A CA 1
ATOM 2297 C C . LEU A 1 294 ? -6.071 7.066 -13.491 1.00 51.31 294 LEU A C 1
ATOM 2299 O O . LEU A 1 294 ? -6.918 6.897 -14.374 1.00 51.31 294 LEU A O 1
ATOM 2303 N N . SER A 1 295 ? -4.993 7.825 -13.673 1.00 54.66 295 SER A N 1
ATOM 2304 C CA . SER A 1 295 ? -4.631 8.422 -14.957 1.00 54.66 295 SER A CA 1
ATOM 2305 C C . SER A 1 295 ? -3.802 7.452 -15.797 1.00 54.66 295 SER A C 1
ATOM 2307 O O . SER A 1 295 ? -3.107 6.581 -15.270 1.00 54.66 295 SER A O 1
ATOM 2309 N N . LEU A 1 296 ? -3.859 7.611 -17.121 1.00 41.19 296 LEU A N 1
ATOM 2310 C CA . LEU A 1 296 ? -2.903 6.950 -18.008 1.00 41.19 296 LEU A CA 1
ATOM 2311 C C . LEU A 1 296 ? -1.472 7.370 -17.620 1.00 41.19 296 LEU A C 1
ATOM 2313 O O . LEU A 1 296 ? -1.286 8.515 -17.194 1.00 41.19 296 LEU A O 1
ATOM 2317 N N . PRO A 1 297 ? -0.474 6.477 -17.753 1.00 44.31 297 PRO A N 1
ATOM 2318 C CA . PRO A 1 297 ? 0.926 6.878 -17.693 1.00 44.31 297 PRO A CA 1
ATOM 2319 C C . PRO A 1 297 ? 1.158 7.975 -18.740 1.00 44.31 297 PRO A C 1
ATOM 2321 O O . PRO A 1 297 ? 0.838 7.764 -19.912 1.00 44.31 297 PRO A O 1
ATOM 2324 N N . GLY A 1 298 ? 1.627 9.140 -18.298 1.00 38.12 298 GLY A N 1
ATOM 2325 C CA . GLY A 1 298 ? 2.048 10.254 -19.152 1.00 38.12 298 GLY A CA 1
ATOM 2326 C C . GLY A 1 298 ? 3.559 10.327 -19.263 1.00 38.12 298 GLY A C 1
ATOM 2327 O O . GLY A 1 298 ? 4.233 9.771 -18.364 1.00 38.12 298 GLY A O 1
#

pLDDT: mean 87.87, std 12.79, range [38.12, 98.25]

Secondary structure (DSSP, 8-state):
--HHHHHHHHHHHHHHHHHHHHHHHHHHHHHHHHHHHHHHHHHTTT-GGGHHHHHHHHHHHHHHHHHHHHHHHHTTHHHHHHHHHHHHHHHHHHHHHGGGT---TT----SSS---HHHHHHHHHHHHH--------HHHHHHHHHHHHHHHHHHHHHHHHHHHHHHHHHHHHHHHHHHHHHHHHHHHHHHHHHHHHT-S--EETTEEHHHHHHHHHHHHHHHHHHHHHHHHHTTHHHHHHHHHHHHHHHHHHHHHHHHS-S-HHHHHHHHHHHHHHHHHHHHHHHHHHTT---PPP-

Nearest PDB structures (foldseek):
  7sel-assembly1_B  TM=2.328E-01  e=4.002E-02  Escherichia coli
  6uzl-assembly1_B  TM=2.473E-01  e=1.058E-01  Escherichia coli
  8qkd-assembly1_A  TM=1.851E-01  e=6.800E-02  synthetic construct
  8t4h-assembly1_B  TM=2.224E-01  e=6.189E-01  Homo sapiens
  2b5u-assembly2_C  TM=3.556E-01  e=5.633E+00  Escherichia coli